Protein AF-0000000081144151 (afdb_homodimer)

pLDDT: mean 85.59, std 20.02, range [26.56, 98.69]

Solvent-accessible surface area (backbone atoms only — not comparable to full-atom values): 10635 Å² total; per-residue (Å²): 136,79,81,72,72,75,83,70,81,77,58,80,43,34,36,38,34,17,40,17,74,48,50,21,30,34,33,47,24,58,51,31,65,74,33,90,58,40,45,37,39,32,24,27,21,66,75,58,57,65,67,53,55,50,51,43,43,74,46,66,26,44,74,44,74,34,46,86,40,57,69,50,8,38,51,52,37,52,50,50,40,52,53,35,45,74,72,72,37,47,52,45,80,38,56,58,70,57,74,112,135,82,81,72,68,75,82,70,79,76,59,80,42,36,34,38,34,19,42,14,76,47,50,23,28,34,32,46,26,57,51,32,67,76,32,91,58,37,44,38,39,31,24,28,21,64,74,56,55,65,67,51,54,50,51,43,40,74,47,65,26,46,73,43,75,34,45,85,40,60,69,49,9,38,50,52,36,53,50,51,40,51,53,34,44,74,72,70,37,48,53,44,79,39,57,58,70,47,79,108

Structure (mmCIF, N/CA/C/O backbone):
data_AF-0000000081144151-model_v1
#
loop_
_entity.id
_entity.type
_entity.pdbx_description
1 polymer 'L-serine ammonia-lyase'
#
loop_
_atom_site.group_PDB
_atom_site.id
_atom_site.type_symbol
_atom_site.label_atom_id
_atom_site.label_alt_id
_atom_site.label_comp_id
_atom_site.label_asym_id
_atom_site.label_entity_id
_atom_site.label_seq_id
_atom_site.pdbx_PDB_ins_code
_atom_site.Cartn_x
_atom_site.Cartn_y
_atom_site.Cartn_z
_atom_site.occupancy
_atom_site.B_iso_or_equiv
_atom_site.auth_seq_id
_atom_site.auth_comp_id
_atom_site.auth_asym_id
_atom_site.auth_atom_id
_atom_site.pdbx_PDB_model_num
ATOM 1 N N . MET A 1 1 ? 33.438 29.234 21.047 1 28.56 1 MET A N 1
ATOM 2 C CA . MET A 1 1 ? 33.656 28.5 19.812 1 28.56 1 MET A CA 1
ATOM 3 C C . MET A 1 1 ? 32.562 27.5 19.547 1 28.56 1 MET A C 1
ATOM 5 O O . MET A 1 1 ? 32.5 26.438 20.172 1 28.56 1 MET A O 1
ATOM 9 N N . HIS A 1 2 ? 31.266 27.906 19.375 1 35.19 2 HIS A N 1
ATOM 10 C CA . HIS A 1 2 ? 29.938 27.328 19.484 1 35.19 2 HIS A CA 1
ATOM 11 C C . HIS A 1 2 ? 29.734 26.203 18.469 1 35.19 2 HIS A C 1
ATOM 13 O O . HIS A 1 2 ? 30.078 26.359 17.297 1 35.19 2 HIS A O 1
ATOM 19 N N . ASN A 1 3 ? 29.844 24.906 18.953 1 29.34 3 ASN A N 1
ATOM 20 C CA . ASN A 1 3 ? 29.469 23.672 18.297 1 29.34 3 ASN A CA 1
ATOM 21 C C . ASN A 1 3 ? 28.172 23.828 17.516 1 29.34 3 ASN A C 1
ATOM 23 O O . ASN A 1 3 ? 27.109 23.969 18.109 1 29.34 3 ASN A O 1
ATOM 27 N N . SER A 1 4 ? 28.031 24.703 16.516 1 29.47 4 SER A N 1
ATOM 28 C CA . SER A 1 4 ? 26.875 24.75 15.641 1 29.47 4 SER A CA 1
ATOM 29 C C . SER A 1 4 ? 26.516 23.359 15.133 1 29.47 4 SER A C 1
ATOM 31 O O . SER A 1 4 ? 27.234 22.797 14.297 1 29.47 4 SER A O 1
ATOM 33 N N . ALA A 1 5 ? 26.344 22.328 16.031 1 34.44 5 ALA A N 1
ATOM 34 C CA . ALA A 1 5 ? 25.688 21.094 15.617 1 34.44 5 ALA A CA 1
ATOM 35 C C . ALA A 1 5 ? 24.734 21.344 14.461 1 34.44 5 ALA A C 1
ATOM 37 O O . ALA A 1 5 ? 23.859 22.234 14.547 1 34.44 5 ALA A O 1
ATOM 38 N N . SER A 1 6 ? 25.219 21.25 13.172 1 34.5 6 SER A N 1
ATOM 39 C CA . SER A 1 6 ? 24.469 21.234 11.922 1 34.5 6 SER A CA 1
ATOM 40 C C . SER A 1 6 ? 23.078 20.625 12.117 1 34.5 6 SER A C 1
ATOM 42 O O . SER A 1 6 ? 22.938 19.594 12.766 1 34.5 6 SER A O 1
ATOM 44 N N . ASN A 1 7 ? 22.031 21.281 12.461 1 37.06 7 ASN A N 1
ATOM 45 C CA . ASN A 1 7 ? 20.594 21.016 12.391 1 37.06 7 ASN A CA 1
ATOM 46 C C . ASN A 1 7 ? 20.266 19.969 11.328 1 37.06 7 ASN A C 1
ATOM 48 O O . ASN A 1 7 ? 20.391 20.234 10.133 1 37.06 7 ASN A O 1
ATOM 52 N N . SER A 1 8 ? 20.844 18.812 11.32 1 38.34 8 SER A N 1
ATOM 53 C CA . SER A 1 8 ? 20.766 17.609 10.484 1 38.34 8 SER A CA 1
ATOM 54 C C . SER A 1 8 ? 19.469 17.594 9.672 1 38.34 8 SER A C 1
ATOM 56 O O . SER A 1 8 ? 18.516 18.328 9.984 1 38.34 8 SER A O 1
ATOM 58 N N . ASP A 1 9 ? 19.422 16.828 8.406 1 40.16 9 ASP A N 1
ATOM 59 C CA . ASP A 1 9 ? 18.75 16.453 7.168 1 40.16 9 ASP A CA 1
ATOM 60 C C . ASP A 1 9 ? 17.297 16.062 7.441 1 40.16 9 ASP A C 1
ATOM 62 O O . ASP A 1 9 ? 17.016 14.93 7.824 1 40.16 9 ASP A O 1
ATOM 66 N N . THR A 1 10 ? 16.688 16.516 8.25 1 42.78 10 THR A N 1
ATOM 67 C CA . THR A 1 10 ? 15.242 16.422 8.086 1 42.78 10 THR A CA 1
ATOM 68 C C . THR A 1 10 ? 14.859 16.375 6.609 1 42.78 10 THR A C 1
ATOM 70 O O . THR A 1 10 ? 14.602 17.406 5.992 1 42.78 10 THR A O 1
ATOM 73 N N . ALA A 1 11 ? 15.664 15.938 5.816 1 49.94 11 ALA A N 1
ATOM 74 C CA . ALA A 1 11 ? 15.477 15.625 4.402 1 49.94 11 ALA A CA 1
ATOM 75 C C . ALA A 1 11 ? 14.016 15.281 4.105 1 49.94 11 ALA A C 1
ATOM 77 O O . ALA A 1 11 ? 13.328 14.711 4.953 1 49.94 11 ALA A O 1
ATOM 78 N N . ASP A 1 12 ? 13.352 16.047 3.266 1 69.62 12 ASP A N 1
ATOM 79 C CA . ASP A 1 12 ? 11.977 16.125 2.791 1 69.62 12 ASP A CA 1
ATOM 80 C C . ASP A 1 12 ? 11.375 14.727 2.625 1 69.62 12 ASP A C 1
ATOM 82 O O . ASP A 1 12 ? 11.586 14.07 1.601 1 69.62 12 ASP A O 1
ATOM 86 N N . ARG A 1 13 ? 11.156 14.117 3.875 1 82.5 13 ARG A N 1
ATOM 87 C CA . ARG A 1 13 ? 10.547 12.789 3.848 1 82.5 13 ARG A CA 1
ATOM 88 C C . ARG A 1 13 ? 9.211 12.812 3.109 1 82.5 13 ARG A C 1
ATOM 90 O O . ARG A 1 13 ? 8.469 13.797 3.188 1 82.5 13 ARG A O 1
ATOM 97 N N . MET A 1 14 ? 8.984 11.789 2.369 1 89.75 14 MET A N 1
ATOM 98 C CA . MET A 1 14 ? 7.695 11.609 1.71 1 89.75 14 MET A CA 1
ATOM 99 C C . MET A 1 14 ? 6.617 11.227 2.719 1 89.75 14 MET A C 1
ATOM 101 O O . MET A 1 14 ? 6.832 10.344 3.553 1 89.75 14 MET A O 1
ATOM 105 N N . LYS A 1 15 ? 5.523 11.961 2.691 1 93.44 15 LYS A N 1
ATOM 106 C CA . LYS A 1 15 ? 4.383 11.625 3.539 1 93.44 15 LYS A CA 1
ATOM 107 C C . LYS A 1 15 ? 3.354 10.797 2.777 1 93.44 15 LYS A C 1
ATOM 109 O O . LYS A 1 15 ? 2.826 11.242 1.754 1 93.44 15 LYS A O 1
ATOM 114 N N . VAL A 1 16 ? 3.123 9.641 3.244 1 95.06 16 VAL A N 1
ATOM 115 C CA . VAL A 1 16 ? 2.055 8.797 2.709 1 95.06 16 VAL A CA 1
ATOM 116 C C . VAL A 1 16 ? 0.825 8.891 3.611 1 95.06 16 VAL A C 1
ATOM 118 O O . VAL A 1 16 ? 0.892 8.562 4.797 1 95.06 16 VAL A O 1
ATOM 121 N N . ILE A 1 17 ? -0.263 9.312 3.051 1 96.56 17 ILE A N 1
ATOM 122 C CA . ILE A 1 17 ? -1.491 9.523 3.811 1 96.56 17 ILE A CA 1
ATOM 123 C C . ILE A 1 17 ? -2.605 8.656 3.238 1 96.56 17 ILE A C 1
ATOM 125 O O . ILE A 1 17 ? -2.9 8.719 2.043 1 96.56 17 ILE A O 1
ATOM 129 N N . SER A 1 18 ? -3.174 7.785 4.098 1 96.88 18 SER A N 1
ATOM 130 C CA . SER A 1 18 ? -4.266 6.91 3.674 1 96.88 18 SER A CA 1
ATOM 131 C C . SER A 1 18 ? -5.508 7.121 4.535 1 96.88 18 SER A C 1
ATOM 133 O O . SER A 1 18 ? -5.398 7.336 5.742 1 96.88 18 SER A O 1
ATOM 135 N N . SER A 1 19 ? -6.656 6.988 3.893 1 96.81 19 SER A N 1
ATOM 136 C CA . SER A 1 19 ? -7.906 6.996 4.645 1 96.81 19 SER A CA 1
ATOM 137 C C . SER A 1 19 ? -8.43 5.582 4.867 1 96.81 19 SER A C 1
ATOM 139 O O . SER A 1 19 ? -9.602 5.395 5.207 1 96.81 19 SER A O 1
ATOM 141 N N . SER A 1 20 ? -7.656 4.621 4.613 1 93.19 20 SER A N 1
ATOM 142 C CA . SER A 1 20 ? -8.047 3.217 4.723 1 93.19 20 SER A CA 1
ATOM 143 C C . SER A 1 20 ? -7.449 2.572 5.969 1 93.19 20 SER A C 1
ATOM 145 O O . SER A 1 20 ? -6.234 2.605 6.172 1 93.19 20 SER A O 1
ATOM 147 N N . GLY A 1 21 ? -8.32 1.995 6.82 1 90.44 21 GLY A N 1
ATOM 148 C CA . GLY A 1 21 ? -7.84 1.142 7.895 1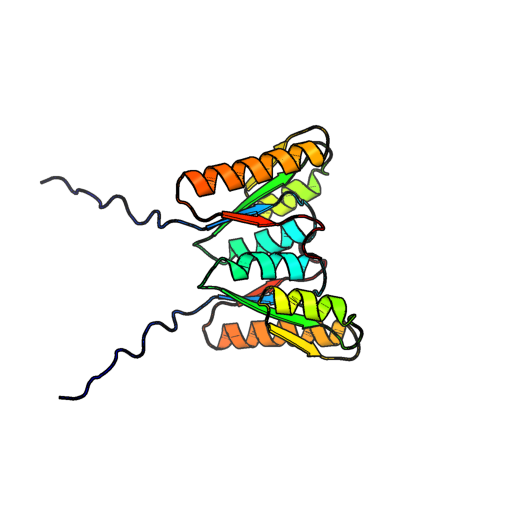 90.44 21 GLY A CA 1
ATOM 149 C C . GLY A 1 21 ? -7.605 -0.293 7.457 1 90.44 21 GLY A C 1
ATOM 150 O O . GLY A 1 21 ? -7.102 -1.109 8.234 1 90.44 21 GLY A O 1
ATOM 151 N N . GLY A 1 22 ? -7.934 -0.636 6.281 1 91.25 22 GLY A N 1
ATOM 152 C CA . GLY A 1 22 ? -7.863 -2.006 5.801 1 91.25 22 GLY A CA 1
ATOM 153 C C . GLY A 1 22 ? -6.578 -2.311 5.051 1 91.25 22 GLY A C 1
ATOM 154 O O . GLY A 1 22 ? -5.496 -1.883 5.465 1 91.25 22 GLY A O 1
ATOM 155 N N . ASN A 1 23 ? -6.723 -3.123 3.938 1 89.94 23 ASN A N 1
ATOM 156 C CA . ASN A 1 23 ? -5.59 -3.66 3.188 1 89.94 23 ASN A CA 1
ATOM 157 C C . ASN A 1 23 ? -4.695 -2.549 2.645 1 89.94 23 ASN A C 1
ATOM 159 O O . ASN A 1 23 ? -3.471 -2.654 2.689 1 89.94 23 ASN A O 1
ATOM 163 N N . ALA A 1 24 ? -5.297 -1.505 2.115 1 92.5 24 ALA A N 1
ATOM 164 C CA . ALA A 1 24 ? -4.492 -0.408 1.583 1 92.5 24 ALA A CA 1
ATOM 165 C C . ALA A 1 24 ? -3.668 0.254 2.686 1 92.5 24 ALA A C 1
ATOM 167 O O . ALA A 1 24 ? -2.469 0.488 2.518 1 92.5 24 ALA A O 1
ATOM 168 N N . GLY A 1 25 ? -4.312 0.565 3.791 1 93.69 25 GLY A N 1
ATOM 169 C CA . GLY A 1 25 ? -3.604 1.144 4.922 1 93.69 25 GLY A CA 1
ATOM 170 C C . GLY A 1 25 ? -2.506 0.246 5.457 1 93.69 25 GLY A C 1
ATOM 171 O O . GLY A 1 25 ? -1.387 0.704 5.703 1 93.69 25 GLY A O 1
ATOM 172 N N . LEU A 1 26 ? -2.807 -0.981 5.562 1 93.19 26 LEU A N 1
ATOM 173 C CA . LEU A 1 26 ? -1.831 -1.951 6.047 1 93.19 26 LEU A CA 1
ATOM 174 C C . LEU A 1 26 ? -0.66 -2.076 5.078 1 93.19 26 LEU A C 1
ATOM 176 O O . LEU A 1 26 ? 0.494 -2.174 5.504 1 93.19 26 LEU A O 1
ATOM 180 N N . ALA A 1 27 ? -0.956 -2.074 3.855 1 92.69 27 ALA A N 1
ATOM 181 C CA . ALA A 1 27 ? 0.08 -2.197 2.832 1 92.69 27 ALA A CA 1
ATOM 182 C C . ALA A 1 27 ? 1.073 -1.042 2.914 1 92.69 27 ALA A C 1
ATOM 184 O O . ALA A 1 27 ? 2.285 -1.261 2.98 1 92.69 27 ALA A O 1
ATOM 185 N N . VAL A 1 28 ? 0.577 0.15 3.027 1 93 28 VAL A N 1
ATOM 186 C CA . VAL A 1 28 ? 1.477 1.299 3 1 93 28 VAL A CA 1
ATOM 187 C C . VAL A 1 28 ? 2.211 1.413 4.332 1 93 28 VAL A C 1
ATOM 189 O O . VAL A 1 28 ? 3.367 1.84 4.379 1 93 28 VAL A O 1
ATOM 192 N N . THR A 1 29 ? 1.567 1.011 5.383 1 93.69 29 THR A N 1
ATOM 193 C CA . THR A 1 29 ? 2.229 1.008 6.684 1 93.69 29 THR A CA 1
ATOM 194 C C . THR A 1 29 ? 3.373 -0 6.707 1 93.69 29 THR A C 1
ATOM 196 O O . THR A 1 29 ? 4.465 0.302 7.195 1 93.69 29 THR A O 1
ATOM 199 N N . THR A 1 30 ? 3.18 -1.095 6.102 1 91.38 30 THR A N 1
ATOM 200 C CA . THR A 1 30 ? 4.199 -2.135 6.023 1 91.38 30 THR A CA 1
ATOM 201 C C . THR A 1 30 ? 5.418 -1.643 5.246 1 91.38 30 THR A C 1
ATOM 203 O O . THR A 1 30 ? 6.559 -1.868 5.66 1 91.38 30 THR A O 1
ATOM 206 N N . VAL A 1 31 ? 5.199 -0.94 4.168 1 90.88 31 VAL A N 1
ATOM 207 C CA . VAL A 1 31 ? 6.285 -0.445 3.328 1 90.88 31 VAL A CA 1
ATOM 208 C C . VAL A 1 31 ? 7.055 0.644 4.07 1 90.88 31 VAL A C 1
ATOM 210 O O . VAL A 1 31 ? 8.289 0.64 4.086 1 90.88 31 VAL A O 1
ATOM 213 N N . ALA A 1 32 ? 6.336 1.522 4.668 1 87.06 32 ALA A N 1
ATOM 214 C CA . ALA A 1 32 ? 6.953 2.674 5.324 1 87.06 32 ALA A CA 1
ATOM 215 C C . ALA A 1 32 ? 7.844 2.232 6.48 1 87.06 32 ALA A C 1
ATOM 217 O O . ALA A 1 32 ? 8.852 2.877 6.773 1 87.06 32 ALA A O 1
ATOM 218 N N . ARG A 1 33 ? 7.445 1.165 7.121 1 86.81 33 ARG A N 1
ATOM 219 C CA . ARG A 1 33 ? 8.242 0.665 8.242 1 86.81 33 ARG A CA 1
ATOM 220 C C . ARG A 1 33 ? 9.656 0.303 7.789 1 86.81 33 ARG A C 1
ATOM 222 O O . ARG A 1 33 ? 10.586 0.299 8.594 1 86.81 33 ARG A O 1
ATOM 229 N N . ASN A 1 34 ? 9.82 0.116 6.52 1 82.88 34 ASN A N 1
ATOM 230 C CA . ASN A 1 34 ? 11.094 -0.378 6.008 1 82.88 34 ASN A CA 1
ATOM 231 C C . ASN A 1 34 ? 11.828 0.694 5.207 1 82.88 34 ASN A C 1
ATOM 233 O O . ASN A 1 34 ? 12.914 0.445 4.684 1 82.88 34 ASN A O 1
ATOM 237 N N . ILE A 1 35 ? 11.258 1.82 5.105 1 83.38 35 ILE A N 1
ATOM 238 C CA . ILE A 1 35 ? 11.844 2.906 4.328 1 83.38 35 ILE A CA 1
ATOM 239 C C . ILE A 1 35 ? 12 4.145 5.207 1 83.38 35 ILE A C 1
ATOM 241 O O . ILE A 1 35 ? 11.016 4.836 5.496 1 83.38 35 ILE A O 1
ATOM 245 N N . PRO A 1 36 ? 13.164 4.547 5.586 1 80.94 36 PRO A N 1
ATOM 246 C CA . PRO A 1 36 ? 13.383 5.648 6.527 1 80.94 36 PRO A CA 1
ATOM 247 C C . PRO A 1 36 ? 12.922 6.996 5.973 1 80.94 36 PRO A C 1
ATOM 249 O O . PRO A 1 36 ? 12.586 7.902 6.742 1 80.94 36 PRO A O 1
ATOM 252 N N . GLN A 1 37 ? 12.859 7.09 4.719 1 83.25 37 GLN A N 1
ATOM 253 C CA . GLN A 1 37 ? 12.523 8.375 4.121 1 83.25 37 GLN A CA 1
ATOM 254 C C . GLN A 1 37 ? 11.016 8.516 3.93 1 83.25 37 GLN A C 1
ATOM 256 O O . GLN A 1 37 ? 10.555 9.438 3.254 1 83.25 37 GLN A O 1
ATOM 261 N N . MET A 1 38 ? 10.234 7.637 4.652 1 89.56 38 MET A N 1
ATOM 262 C CA . MET A 1 38 ? 8.781 7.664 4.465 1 89.56 38 MET A CA 1
ATOM 263 C C . MET A 1 38 ? 8.062 7.715 5.809 1 89.56 38 MET A C 1
ATOM 265 O O . MET A 1 38 ? 8.438 7.004 6.746 1 89.56 38 MET A O 1
ATOM 269 N N . AS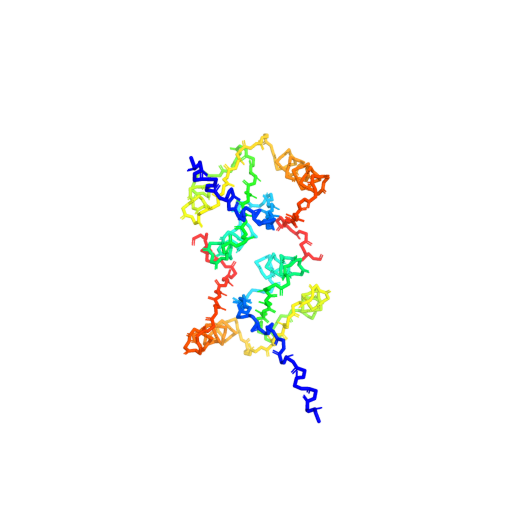P A 1 39 ? 7.109 8.617 5.871 1 92.38 39 ASP A N 1
ATOM 270 C CA . ASP A 1 39 ? 6.164 8.641 6.984 1 92.38 39 ASP A CA 1
ATOM 271 C C . ASP A 1 39 ? 4.766 8.234 6.527 1 92.38 39 ASP A C 1
ATOM 273 O O . ASP A 1 39 ? 4.328 8.617 5.438 1 92.38 39 ASP A O 1
ATOM 277 N N . VAL A 1 40 ? 4.109 7.469 7.398 1 95.56 40 VAL A N 1
ATOM 278 C CA . VAL A 1 40 ? 2.762 7.047 7.039 1 95.56 40 VAL A CA 1
ATOM 279 C C . VAL A 1 40 ? 1.766 7.555 8.078 1 95.56 40 VAL A C 1
ATOM 281 O O . VAL A 1 40 ? 1.967 7.375 9.281 1 95.56 40 VAL A O 1
ATOM 284 N N . SER A 1 41 ? 0.735 8.234 7.629 1 97.38 41 SER A N 1
ATOM 285 C CA . SER A 1 41 ? -0.423 8.633 8.422 1 97.38 41 SER A CA 1
ATOM 286 C C . SER A 1 41 ? -1.701 7.984 7.902 1 97.38 41 SER A C 1
ATOM 288 O O . SER A 1 41 ? -2.012 8.078 6.711 1 97.38 41 SER A O 1
ATOM 290 N N . VAL A 1 42 ? -2.377 7.293 8.781 1 97.62 42 VAL A N 1
ATOM 291 C CA . VAL A 1 42 ? -3.658 6.684 8.438 1 97.62 42 VAL A CA 1
ATOM 292 C C . VAL A 1 42 ? -4.781 7.371 9.203 1 97.62 42 VAL A C 1
ATOM 294 O O . VAL A 1 42 ? -4.734 7.461 10.438 1 97.62 42 VAL A O 1
ATOM 297 N N . ILE A 1 43 ? -5.754 7.891 8.531 1 98.44 43 ILE A N 1
ATOM 298 C CA . ILE A 1 43 ? -6.895 8.57 9.133 1 98.44 43 ILE A CA 1
ATOM 299 C C . ILE A 1 43 ? -8.148 7.715 8.984 1 98.44 43 ILE A C 1
ATOM 301 O O . ILE A 1 43 ? -8.555 7.395 7.863 1 98.44 43 ILE A O 1
ATOM 305 N N . VAL A 1 44 ? -8.766 7.375 10.156 1 98.25 44 VAL A N 1
ATOM 306 C CA . VAL A 1 44 ? -9.922 6.488 10.125 1 98.25 44 VAL A CA 1
ATOM 307 C C . VAL A 1 44 ? -11.062 7.109 10.93 1 98.25 44 VAL A C 1
ATOM 309 O O . VAL A 1 44 ? -10.836 7.965 11.789 1 98.25 44 VAL A O 1
ATOM 312 N N . PRO A 1 45 ? -12.258 6.707 10.578 1 98.19 45 PRO A N 1
ATOM 313 C CA . PRO A 1 45 ? -13.375 7.258 11.344 1 98.19 45 PRO A CA 1
ATOM 314 C C . PRO A 1 45 ? -13.5 6.637 12.734 1 98.19 45 PRO A C 1
ATOM 316 O O . PRO A 1 45 ? -12.852 5.633 13.023 1 98.19 45 PRO A O 1
ATOM 319 N N . GLU A 1 46 ? -14.297 7.195 13.523 1 98.12 46 GLU A N 1
ATOM 320 C CA . GLU A 1 46 ? -14.547 6.77 14.898 1 98.12 46 GLU A CA 1
ATOM 321 C C . GLU A 1 46 ? -15.125 5.359 14.938 1 98.12 46 GLU A C 1
ATOM 323 O O . GLU A 1 46 ? -15.047 4.68 15.969 1 98.12 46 GLU A O 1
ATOM 328 N N . THR A 1 47 ? -15.656 4.918 13.883 1 97.25 47 THR A N 1
ATOM 329 C CA . THR A 1 47 ? -16.328 3.627 13.82 1 97.25 47 THR A CA 1
ATOM 330 C C . THR A 1 47 ? -15.328 2.504 13.578 1 97.25 47 THR A C 1
ATOM 332 O O . THR A 1 47 ? -15.68 1.324 13.641 1 97.25 47 THR A O 1
ATOM 335 N N . THR A 1 48 ? -14.141 2.85 13.352 1 97 48 THR A N 1
ATOM 336 C CA . THR A 1 48 ? -13.125 1.828 13.086 1 97 48 THR A CA 1
ATOM 337 C C . THR A 1 48 ? -12.859 1.001 14.336 1 97 48 THR A C 1
ATOM 339 O O . THR A 1 48 ? -12.703 1.551 15.43 1 97 48 THR A O 1
ATOM 342 N N . LYS A 1 49 ? -12.805 -0.296 14.148 1 97.12 49 LYS A N 1
ATOM 343 C CA . LYS A 1 49 ? -12.555 -1.206 15.266 1 97.12 49 LYS A CA 1
ATOM 344 C C . LYS A 1 49 ? -11.195 -0.939 15.906 1 97.12 49 LYS A C 1
ATOM 346 O O . LYS A 1 49 ? -10.203 -0.727 15.203 1 97.12 49 LYS A O 1
ATOM 351 N N . PRO A 1 50 ? -11.148 -0.966 17.25 1 97.06 50 PRO A N 1
ATOM 352 C CA . PRO A 1 50 ? -9.891 -0.711 17.953 1 97.06 50 PRO A CA 1
ATOM 353 C C . PRO A 1 50 ? -8.773 -1.65 17.5 1 97.06 50 PRO A C 1
ATOM 355 O O . PRO A 1 50 ? -7.613 -1.233 17.406 1 97.06 50 PRO A O 1
ATOM 358 N N . LEU A 1 51 ? -9.055 -2.854 17.219 1 95.81 51 LEU A N 1
ATOM 359 C CA . LEU A 1 51 ? -8.039 -3.822 16.812 1 95.81 51 LEU A CA 1
ATOM 360 C C . LEU A 1 51 ? -7.367 -3.396 15.516 1 95.81 51 LEU A C 1
ATOM 362 O O . LEU A 1 51 ? -6.16 -3.592 15.344 1 95.81 51 LEU A O 1
ATOM 366 N N . VAL A 1 52 ? -8.102 -2.832 14.609 1 94.44 52 VAL A N 1
ATOM 367 C CA . VAL A 1 52 ? -7.555 -2.324 13.359 1 94.44 52 VAL A CA 1
ATOM 368 C C . VAL A 1 52 ? -6.578 -1.186 13.641 1 94.44 52 VAL A C 1
ATOM 370 O O . VAL A 1 52 ? -5.457 -1.175 13.125 1 94.44 52 VAL A O 1
ATOM 373 N N . VAL A 1 53 ? -6.984 -0.272 14.516 1 97.25 53 VAL A N 1
ATOM 374 C CA . VAL A 1 53 ? -6.176 0.881 14.891 1 97.25 53 VAL A CA 1
ATOM 375 C C . VAL A 1 53 ? -4.879 0.411 15.547 1 97.25 53 VAL A C 1
ATOM 377 O O . VAL A 1 53 ? -3.793 0.873 15.203 1 97.25 53 VAL A O 1
ATOM 380 N N . GLU A 1 54 ? -4.988 -0.496 16.438 1 96.75 54 GLU A N 1
ATOM 381 C CA . GLU A 1 54 ? -3.83 -1.012 17.172 1 96.75 54 GLU A CA 1
ATOM 382 C C . GLU A 1 54 ? -2.859 -1.72 16.219 1 96.75 54 GLU A C 1
ATOM 384 O O . GLU A 1 54 ? -1.642 -1.576 16.359 1 96.75 54 GLU A O 1
ATOM 389 N N . LYS A 1 55 ? -3.342 -2.434 15.359 1 94.06 55 LYS A N 1
ATOM 390 C CA . LYS A 1 55 ? -2.49 -3.127 14.391 1 94.06 55 LYS A CA 1
ATOM 391 C C . LYS A 1 55 ? -1.698 -2.135 13.547 1 94.06 55 LYS A C 1
ATOM 393 O O . LYS A 1 55 ? -0.484 -2.281 13.383 1 94.06 55 LYS A O 1
ATOM 398 N N . LEU A 1 56 ? -2.357 -1.177 13.07 1 95.69 56 LEU A N 1
ATOM 399 C CA . LEU A 1 56 ? -1.703 -0.149 12.266 1 95.69 56 LEU A CA 1
ATOM 400 C C . LEU A 1 56 ? -0.623 0.563 13.07 1 95.69 56 LEU A C 1
ATOM 402 O O . LEU A 1 56 ? 0.492 0.763 12.586 1 95.69 56 LEU A O 1
ATOM 406 N N . ARG A 1 57 ? -0.941 0.901 14.32 1 96.56 57 ARG A N 1
ATOM 407 C CA . ARG A 1 57 ? 0.03 1.572 15.18 1 96.56 57 ARG A CA 1
ATOM 408 C C . ARG A 1 57 ? 1.216 0.662 15.477 1 96.56 57 ARG A C 1
ATOM 410 O O . ARG A 1 57 ? 2.363 1.114 15.5 1 96.56 57 ARG A O 1
ATOM 417 N N . SER A 1 58 ? 0.93 -0.562 15.68 1 94.31 58 SER A N 1
ATOM 418 C CA . SER A 1 58 ? 1.986 -1.516 16 1 94.31 58 SER A CA 1
ATOM 419 C C . SER A 1 58 ? 2.957 -1.682 14.844 1 94.31 58 SER A C 1
ATOM 421 O O . SER A 1 58 ? 4.121 -2.033 15.039 1 94.31 58 SER A O 1
ATOM 423 N N . LEU A 1 59 ? 2.516 -1.351 13.688 1 91.88 59 LEU A N 1
ATOM 424 C CA . LEU A 1 59 ? 3.354 -1.464 12.5 1 91.88 59 LEU A CA 1
ATOM 425 C C . LEU A 1 59 ? 4.062 -0.145 12.203 1 91.88 59 LEU A C 1
ATOM 427 O O . LEU A 1 59 ? 4.777 -0.027 11.211 1 91.88 59 LEU A O 1
ATOM 431 N N . GLY A 1 60 ? 3.734 0.88 13.07 1 92.94 60 GLY A N 1
ATOM 432 C CA . GLY A 1 60 ? 4.512 2.107 12.984 1 92.94 60 GLY A CA 1
ATOM 433 C C . GLY A 1 60 ? 3.742 3.258 12.367 1 92.94 60 GLY A C 1
ATOM 434 O O . GLY A 1 60 ? 4.277 4.355 12.211 1 92.94 60 GLY A O 1
ATOM 435 N N . ALA A 1 61 ? 2.523 2.986 11.969 1 96.12 61 ALA A N 1
ATOM 436 C CA . ALA A 1 61 ? 1.739 4.066 11.383 1 96.12 61 ALA A CA 1
ATOM 437 C C . ALA A 1 61 ? 1.285 5.062 12.445 1 96.12 61 ALA A C 1
ATOM 439 O O . ALA A 1 61 ? 0.955 4.672 13.57 1 96.12 61 ALA A O 1
ATOM 440 N N . GLU A 1 62 ? 1.31 6.332 12.109 1 97.44 62 GLU A N 1
ATOM 441 C CA . GLU A 1 62 ? 0.525 7.305 12.867 1 97.44 62 GLU A CA 1
ATOM 442 C C . GLU A 1 62 ? -0.957 7.211 12.508 1 97.44 62 GLU A C 1
ATOM 444 O O . GLU A 1 62 ? -1.341 7.434 11.359 1 97.44 62 GLU A O 1
ATOM 449 N N . VAL A 1 63 ? -1.784 6.855 13.516 1 98.44 63 VAL A N 1
ATOM 450 C CA . VAL A 1 63 ? -3.209 6.691 13.25 1 98.44 63 VAL A CA 1
ATOM 451 C C . VAL A 1 63 ? -3.994 7.828 13.891 1 98.44 63 VAL A C 1
ATOM 453 O O . VAL A 1 63 ? -3.838 8.102 15.086 1 98.44 63 VAL A O 1
ATOM 456 N N . THR A 1 64 ? -4.762 8.477 13.117 1 98.69 64 THR A N 1
ATOM 457 C CA . THR A 1 64 ? -5.68 9.516 13.578 1 98.69 64 THR A CA 1
ATOM 458 C C . THR A 1 64 ? -7.129 9.062 13.414 1 98.69 64 THR A C 1
ATOM 460 O O . THR A 1 64 ? -7.535 8.641 12.328 1 98.69 64 THR A O 1
ATOM 463 N N . ILE A 1 65 ? -7.828 9.117 14.484 1 98.62 65 ILE A N 1
ATOM 464 C CA . ILE A 1 65 ? -9.266 8.859 14.43 1 98.62 65 ILE A CA 1
ATOM 465 C C . ILE A 1 65 ? -10.023 10.172 14.281 1 98.62 65 ILE A C 1
ATOM 467 O O . ILE A 1 65 ? -9.922 11.055 15.141 1 98.62 65 ILE A O 1
ATOM 471 N N . HIS A 1 66 ? -10.781 10.25 13.172 1 98.56 66 HIS A N 1
ATOM 472 C CA . HIS A 1 66 ? -11.438 11.516 12.883 1 98.56 66 HIS A CA 1
ATOM 473 C C . HIS A 1 66 ? -12.766 11.305 12.172 1 98.56 66 HIS A C 1
ATOM 475 O O . HIS A 1 66 ? -12.82 10.633 11.141 1 98.56 66 HIS A O 1
ATOM 481 N N . GLY A 1 67 ? -13.812 11.914 12.703 1 98.25 67 GLY A N 1
ATOM 482 C CA . GLY A 1 67 ? -15.094 11.961 12.008 1 98.25 67 GLY A CA 1
ATOM 483 C C . GLY A 1 67 ? -16 10.797 12.359 1 98.25 67 GLY A C 1
ATOM 484 O O . GLY A 1 67 ? -15.531 9.711 12.688 1 98.25 67 GLY A O 1
ATOM 485 N N . LYS A 1 68 ? -17.266 10.984 12.141 1 97.62 68 LYS A N 1
ATOM 486 C CA . LYS A 1 68 ? -18.297 10 12.477 1 97.62 68 LYS A CA 1
ATOM 487 C C . LYS A 1 68 ? -18.406 8.93 11.383 1 97.62 68 LYS A C 1
ATOM 489 O O . LYS A 1 68 ? -18.984 7.871 11.602 1 97.62 68 LYS A O 1
ATOM 494 N N . ASN A 1 69 ? -17.938 9.281 10.203 1 97 69 ASN A N 1
ATOM 495 C CA . ASN A 1 69 ? -17.984 8.352 9.078 1 97 69 ASN A CA 1
ATOM 496 C C . ASN A 1 69 ? -16.734 8.484 8.195 1 97 69 ASN A C 1
ATOM 498 O O . ASN A 1 69 ? -15.914 9.383 8.406 1 97 69 ASN A O 1
ATOM 502 N N . TRP A 1 70 ? -16.594 7.609 7.27 1 96.12 70 TRP A N 1
ATOM 503 C CA . TRP A 1 70 ? -15.414 7.551 6.414 1 96.12 70 TRP A CA 1
ATOM 504 C C . TRP A 1 70 ? -15.25 8.844 5.625 1 96.12 70 TRP A C 1
ATOM 506 O O . TRP A 1 70 ? -14.133 9.312 5.422 1 96.12 70 TRP A O 1
ATOM 516 N N . ASN A 1 71 ? -16.375 9.383 5.145 1 97.06 71 ASN A N 1
ATOM 517 C CA . ASN A 1 71 ? -16.297 10.617 4.367 1 97.06 71 ASN A CA 1
ATOM 518 C C . ASN A 1 71 ? -15.539 11.703 5.121 1 97.06 71 ASN A C 1
ATOM 520 O O . ASN A 1 71 ? -14.734 12.43 4.531 1 97.06 71 ASN A O 1
ATOM 524 N N . ALA A 1 72 ? -15.82 11.82 6.387 1 98 72 ALA A N 1
ATOM 525 C CA . ALA A 1 72 ? -15.141 12.82 7.207 1 98 72 ALA A CA 1
ATOM 526 C C . ALA A 1 72 ? -13.656 12.508 7.34 1 98 72 ALA A C 1
ATOM 528 O O . ALA A 1 72 ? -12.812 13.406 7.246 1 98 72 ALA A O 1
ATOM 529 N N . ALA A 1 73 ? -13.336 11.289 7.574 1 97.88 73 ALA A N 1
ATOM 530 C CA . ALA A 1 73 ? -11.938 10.867 7.66 1 97.88 73 ALA A CA 1
ATOM 531 C C . ALA A 1 73 ? -11.211 11.102 6.336 1 97.88 73 ALA A C 1
ATOM 533 O O . ALA A 1 73 ? -10.086 11.617 6.316 1 97.88 73 ALA A O 1
ATOM 534 N N . ASP A 1 74 ? -11.844 10.758 5.305 1 97.25 74 ASP A N 1
ATOM 535 C CA . ASP A 1 74 ? -11.273 10.906 3.973 1 97.25 74 ASP A CA 1
ATOM 536 C C . ASP A 1 74 ? -11.031 12.383 3.643 1 97.25 74 ASP A C 1
ATOM 538 O O . ASP A 1 74 ? -10.008 12.734 3.062 1 97.25 74 ASP A O 1
ATOM 542 N N . ALA A 1 75 ? -11.938 13.234 3.975 1 97.88 75 ALA A N 1
ATOM 543 C CA . ALA A 1 75 ? -11.781 14.672 3.738 1 97.88 75 ALA A CA 1
ATOM 544 C C . ALA A 1 75 ? -10.562 15.219 4.465 1 97.88 75 ALA A C 1
ATOM 546 O O . ALA A 1 75 ? -9.805 16.016 3.902 1 97.88 75 ALA A O 1
ATOM 547 N N . LEU A 1 76 ? -10.375 14.828 5.684 1 98.25 76 LEU A N 1
ATOM 548 C CA . LEU A 1 76 ? -9.203 15.266 6.441 1 98.25 76 LEU A CA 1
ATOM 549 C C . LEU A 1 76 ? -7.922 14.758 5.793 1 98.25 76 LEU A C 1
ATOM 551 O O . LEU A 1 76 ? -6.938 15.5 5.691 1 98.25 76 LEU A O 1
ATOM 555 N N . ALA A 1 77 ? -7.902 13.516 5.379 1 97.75 77 ALA A N 1
ATOM 556 C CA . ALA A 1 77 ? -6.73 12.945 4.715 1 97.75 77 ALA A CA 1
ATOM 557 C C . ALA A 1 77 ? -6.348 13.766 3.486 1 97.75 77 ALA A C 1
ATOM 559 O O . ALA A 1 77 ? -5.176 14.109 3.305 1 97.75 77 ALA A O 1
ATOM 560 N N . ARG A 1 78 ? -7.324 14.086 2.705 1 97 78 ARG A N 1
ATOM 561 C CA . ARG A 1 78 ? -7.07 14.852 1.488 1 97 78 ARG A CA 1
ATOM 562 C C . ARG A 1 78 ? -6.59 16.266 1.817 1 97 78 ARG A C 1
ATOM 564 O O . ARG A 1 78 ? -5.707 16.797 1.142 1 97 78 ARG A O 1
ATOM 571 N N . GLN A 1 79 ? -7.184 16.844 2.842 1 97.75 79 GLN A N 1
ATOM 572 C CA . GLN A 1 79 ? -6.723 18.156 3.301 1 97.75 79 GLN A CA 1
ATOM 573 C C . GLN A 1 79 ? -5.254 18.109 3.707 1 97.75 79 GLN A C 1
ATOM 575 O O . GLN A 1 79 ? -4.484 19.016 3.379 1 97.75 79 GLN A O 1
ATOM 580 N N . TRP A 1 80 ? -4.832 17.094 4.398 1 96.56 80 TRP A N 1
ATOM 581 C CA . TRP A 1 80 ? -3.449 16.938 4.836 1 96.56 80 TRP A CA 1
ATOM 582 C C . TRP A 1 80 ? -2.512 16.812 3.639 1 96.56 80 TRP A C 1
ATOM 584 O O . TRP A 1 80 ? -1.402 17.344 3.646 1 96.56 80 TRP A O 1
ATOM 594 N N . VAL A 1 81 ? -2.953 16.016 2.672 1 95.31 81 VAL A N 1
ATOM 595 C CA . VAL A 1 81 ? -2.154 15.883 1.459 1 95.31 81 VAL A CA 1
ATOM 596 C C . VAL A 1 81 ? -1.954 17.25 0.809 1 95.31 81 VAL A C 1
ATOM 598 O O . VAL A 1 81 ? -0.831 17.609 0.455 1 95.31 81 VAL A O 1
ATOM 601 N N . ASP A 1 82 ? -3.037 18.016 0.727 1 95.69 82 ASP A N 1
ATOM 602 C CA . ASP A 1 82 ? -2.975 19.344 0.124 1 95.69 82 ASP A CA 1
ATOM 603 C C . ASP A 1 82 ? -2.055 20.266 0.92 1 95.69 82 ASP A C 1
ATOM 605 O O . ASP A 1 82 ? -1.239 20.984 0.342 1 95.69 82 ASP A O 1
ATOM 609 N N . ASP A 1 83 ? -2.168 20.234 2.174 1 95.62 83 ASP A N 1
ATOM 610 C CA . ASP A 1 83 ? -1.353 21.062 3.051 1 95.62 83 ASP A CA 1
ATOM 611 C C . ASP A 1 83 ? 0.129 20.719 2.914 1 95.62 83 ASP A C 1
ATOM 613 O O . ASP A 1 83 ? 0.978 21.625 2.887 1 95.62 83 ASP A O 1
ATOM 617 N N . ALA A 1 84 ? 0.438 19.453 2.848 1 92.88 84 ALA A N 1
ATOM 618 C CA . ALA A 1 84 ? 1.823 19.016 2.707 1 92.88 84 ALA A CA 1
ATOM 619 C C . ALA A 1 84 ? 2.424 19.5 1.392 1 92.88 84 ALA A C 1
ATOM 621 O O . ALA A 1 84 ? 3.564 19.969 1.358 1 92.88 84 ALA A O 1
ATOM 622 N N . LYS A 1 85 ? 1.643 19.422 0.397 1 90.44 85 LYS A N 1
ATOM 623 C CA . LYS A 1 85 ? 2.125 19.844 -0.913 1 90.44 85 LYS A CA 1
ATOM 624 C C . LYS A 1 85 ? 2.365 21.359 -0.942 1 90.44 85 LYS A C 1
ATOM 626 O O . LYS A 1 85 ? 3.348 21.828 -1.521 1 90.44 85 LYS A O 1
ATOM 631 N N . LYS A 1 86 ? 1.558 22.125 -0.306 1 93.62 86 LYS A N 1
ATOM 632 C CA . LYS A 1 86 ? 1.69 23.578 -0.257 1 93.62 86 LYS A CA 1
ATOM 633 C C . LYS A 1 86 ? 2.943 23.984 0.51 1 93.62 86 LYS A C 1
ATOM 635 O O . LYS A 1 86 ? 3.547 25.016 0.215 1 93.62 86 LYS A O 1
ATOM 640 N N . SER A 1 87 ? 3.305 23.188 1.424 1 91 87 SER A N 1
ATOM 641 C CA . SER A 1 87 ? 4.473 23.484 2.242 1 91 87 SER A CA 1
ATOM 642 C C . SER A 1 87 ? 5.758 23.016 1.573 1 91 87 SER A C 1
ATOM 644 O O . SER A 1 87 ? 6.84 23.109 2.156 1 91 87 SER A O 1
ATOM 646 N N . GLY A 1 88 ? 5.656 22.375 0.371 1 85 88 GLY A 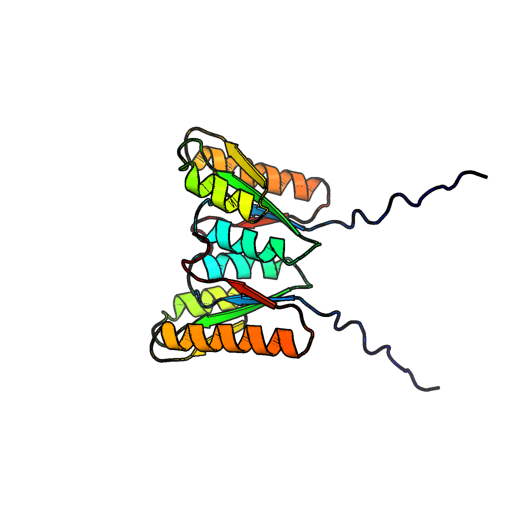N 1
ATOM 647 C CA . GLY A 1 88 ? 6.812 21.969 -0.411 1 85 88 GLY A CA 1
ATOM 648 C C . GLY A 1 88 ? 7.262 20.547 -0.109 1 85 88 GLY A C 1
ATOM 649 O O . GLY A 1 88 ? 8.328 20.125 -0.555 1 85 88 GLY A O 1
ATOM 650 N N . GLY A 1 89 ? 6.473 19.906 0.668 1 85.06 89 GLY A N 1
ATOM 651 C CA . GLY A 1 89 ? 6.832 18.531 0.975 1 85.06 89 GLY A CA 1
ATOM 652 C C . GLY A 1 89 ? 6.227 17.531 0.01 1 85.06 89 GLY A C 1
ATOM 653 O O . GLY A 1 89 ? 5.348 17.875 -0.779 1 85.06 89 GLY A O 1
ATOM 654 N N . GLY A 1 90 ? 6.762 16.344 -0.041 1 88.56 90 GLY A N 1
ATOM 655 C CA . GLY A 1 90 ? 6.188 15.242 -0.797 1 88.56 90 GLY A CA 1
ATOM 656 C C . GLY A 1 90 ? 5.078 14.523 -0.051 1 88.56 90 GLY A C 1
ATOM 657 O O . GLY A 1 90 ? 5.227 14.195 1.128 1 88.56 90 GLY A O 1
ATOM 658 N N . ALA A 1 91 ? 3.939 14.469 -0.746 1 93 91 ALA A N 1
ATOM 659 C CA . ALA A 1 91 ? 2.85 13.703 -0.139 1 93 91 ALA A CA 1
ATOM 660 C C . ALA A 1 91 ? 2.105 12.883 -1.186 1 93 91 ALA A C 1
ATOM 662 O O . ALA A 1 91 ? 1.948 13.32 -2.33 1 93 91 ALA A O 1
ATOM 663 N N . VAL A 1 92 ? 1.71 11.727 -0.757 1 92.31 92 VAL A N 1
ATOM 664 C CA . VAL A 1 92 ? 0.918 10.844 -1.606 1 92.31 92 VAL A CA 1
ATOM 665 C C . VAL A 1 92 ? -0.326 10.375 -0.852 1 92.31 92 VAL A C 1
ATOM 667 O O . VAL A 1 92 ? -0.262 10.086 0.344 1 92.31 92 VAL A O 1
ATOM 670 N N . TYR A 1 93 ? -1.433 10.414 -1.573 1 95 93 TYR A N 1
ATOM 671 C CA . TYR A 1 93 ? -2.686 9.906 -1.021 1 95 93 TYR A CA 1
ATOM 672 C C . TYR A 1 93 ? -2.957 8.492 -1.499 1 95 93 TYR A C 1
ATOM 674 O O . TYR A 1 93 ? -2.812 8.188 -2.688 1 95 93 TYR A O 1
ATOM 682 N N . VAL A 1 94 ? -3.305 7.633 -0.555 1 94.38 94 VAL A N 1
ATOM 683 C CA . VAL A 1 94 ? -3.721 6.273 -0.881 1 94.38 94 VAL A CA 1
ATOM 684 C C . VAL A 1 94 ? -5.145 6.035 -0.387 1 94.38 94 VAL A C 1
ATOM 686 O O . VAL A 1 94 ? -5.391 5.996 0.82 1 94.38 94 VAL A O 1
ATOM 689 N N . SER A 1 95 ? -6.059 5.816 -1.304 1 92.62 95 SER A N 1
ATOM 690 C CA . SER A 1 95 ? -7.469 5.586 -1.009 1 92.62 95 SER A CA 1
ATOM 691 C C . SER A 1 95 ? -7.742 4.113 -0.728 1 92.62 95 SER A C 1
ATOM 693 O O . SER A 1 95 ? -7.004 3.24 -1.191 1 92.62 95 SER A O 1
ATOM 695 N N . PRO A 1 96 ? -8.828 3.725 0.113 1 86.88 96 PRO A N 1
ATOM 696 C CA . PRO A 1 96 ? -9.211 2.32 0.293 1 86.88 96 PRO A CA 1
ATOM 697 C C . PRO A 1 96 ? -9.633 1.651 -1.012 1 86.88 96 PRO A C 1
ATOM 699 O O . PRO A 1 96 ? -9.617 0.421 -1.113 1 86.88 96 PRO A O 1
ATOM 702 N N . TYR A 1 97 ? -10.281 2.215 -1.94 1 69.75 97 TYR A N 1
ATOM 703 C CA . TYR A 1 97 ? -10.906 1.611 -3.113 1 69.75 97 TYR A CA 1
ATOM 704 C C . TYR A 1 97 ? -10.266 2.131 -4.398 1 69.75 97 TYR A C 1
ATOM 706 O O . TYR A 1 97 ? -10.508 1.586 -5.477 1 69.75 97 TYR A O 1
ATOM 714 N N . ASP A 1 98 ? -9.867 3.316 -4.406 1 56.28 98 ASP A N 1
ATOM 715 C CA . ASP A 1 98 ? -9.688 4 -5.684 1 56.28 98 ASP A CA 1
ATOM 716 C C . ASP A 1 98 ? -8.555 3.369 -6.492 1 56.28 98 ASP A C 1
ATOM 718 O O . ASP A 1 98 ? -8.367 3.695 -7.668 1 56.28 98 ASP A O 1
ATOM 722 N N . ASN A 1 99 ? -7.488 2.723 -6.082 1 48 99 ASN A N 1
ATOM 723 C CA . ASN A 1 99 ? -6.762 2.559 -7.336 1 48 99 ASN A CA 1
ATOM 724 C C . ASN A 1 99 ? -7.465 1.574 -8.266 1 48 99 ASN A C 1
ATOM 726 O O . ASN A 1 99 ? -7.156 0.382 -8.266 1 48 99 ASN A O 1
ATOM 730 N N . PRO A 1 100 ? -8.688 1.409 -8.539 1 35.97 100 PRO A N 1
ATOM 731 C CA . PRO A 1 100 ? -9.023 1.029 -9.914 1 35.97 100 PRO A CA 1
ATOM 732 C C . PRO A 1 100 ? -8.656 2.105 -10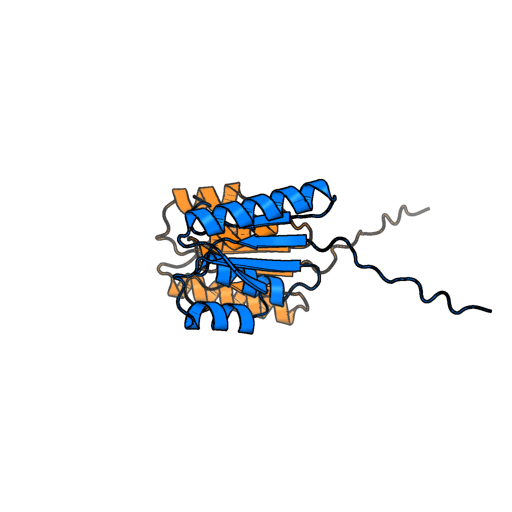.93 1 35.97 100 PRO A C 1
ATOM 734 O O . PRO A 1 100 ? -8.5 3.273 -10.57 1 35.97 100 PRO A O 1
ATOM 737 N N . MET B 1 1 ? 42.438 11.352 -21.828 1 26.56 1 MET B N 1
ATOM 738 C CA . MET B 1 1 ? 41.844 11.82 -20.578 1 26.56 1 MET B CA 1
ATOM 739 C C . MET B 1 1 ? 40.469 11.219 -20.359 1 26.56 1 MET B C 1
ATOM 741 O O . MET B 1 1 ? 39.531 11.492 -21.141 1 26.56 1 MET B O 1
ATOM 745 N N . HIS B 1 2 ? 40.281 9.914 -19.938 1 32.47 2 HIS B N 1
ATOM 746 C CA . HIS B 1 2 ? 39.156 8.992 -19.938 1 32.47 2 HIS B CA 1
ATOM 747 C C . HIS B 1 2 ? 37.969 9.57 -19.141 1 32.47 2 HIS B C 1
ATOM 749 O O . HIS B 1 2 ? 38.156 10.062 -18.031 1 32.47 2 HIS B O 1
ATOM 755 N N . ASN B 1 3 ? 36.969 10.164 -19.828 1 28.89 3 ASN B N 1
ATOM 756 C CA . ASN B 1 3 ? 35.656 10.578 -19.359 1 28.89 3 ASN B CA 1
ATOM 757 C C . ASN B 1 3 ? 35.031 9.539 -18.422 1 28.89 3 ASN B C 1
ATOM 759 O O . ASN B 1 3 ? 34.594 8.477 -18.859 1 28.89 3 ASN B O 1
ATOM 763 N N . SER B 1 4 ? 35.75 9.109 -17.359 1 30.95 4 SER B N 1
ATOM 764 C CA . SER B 1 4 ? 35.188 8.242 -16.328 1 30.95 4 SER B CA 1
ATOM 765 C C . SER B 1 4 ? 33.812 8.727 -15.898 1 30.95 4 SER B C 1
ATOM 767 O O . SER B 1 4 ? 33.719 9.711 -15.164 1 30.95 4 SER B O 1
ATOM 769 N N . ALA B 1 5 ? 32.875 9.031 -16.812 1 33.22 5 ALA B N 1
ATOM 770 C CA . ALA B 1 5 ? 31.484 9.219 -16.438 1 33.22 5 ALA B CA 1
ATOM 771 C C . ALA B 1 5 ? 31.125 8.359 -15.234 1 33.22 5 ALA B C 1
ATOM 773 O O . ALA B 1 5 ? 31.406 7.156 -15.211 1 33.22 5 ALA B O 1
ATOM 774 N N . SER B 1 6 ? 31.25 8.953 -14 1 34.19 6 SER B N 1
ATOM 775 C CA . SER B 1 6 ? 30.797 8.398 -12.727 1 34.19 6 SER B CA 1
ATOM 776 C C . SER B 1 6 ? 29.547 7.535 -12.914 1 34.19 6 SER B C 1
ATOM 778 O O . SER B 1 6 ? 28.594 7.945 -13.578 1 34.19 6 SER B O 1
ATOM 780 N N . ASN B 1 7 ? 29.594 6.305 -13.32 1 36.56 7 ASN B N 1
ATOM 781 C CA . ASN B 1 7 ? 28.594 5.25 -13.188 1 36.56 7 ASN B CA 1
ATOM 782 C C . ASN B 1 7 ? 27.594 5.562 -12.078 1 36.56 7 ASN B C 1
ATOM 784 O O . ASN B 1 7 ? 27.922 5.488 -10.898 1 36.56 7 ASN B O 1
ATOM 788 N N . SER B 1 8 ? 26.969 6.676 -12.023 1 37.78 8 SER B N 1
ATOM 789 C CA . SER B 1 8 ? 25.953 7.23 -11.125 1 37.78 8 SER B CA 1
ATOM 790 C C . SER B 1 8 ? 25.234 6.125 -10.352 1 37.78 8 SER B C 1
ATOM 792 O O . SER B 1 8 ? 25.266 4.961 -10.758 1 37.78 8 SER B O 1
ATOM 794 N N . ASP B 1 9 ? 24.719 6.383 -9.031 1 38.56 9 ASP B N 1
ATOM 795 C CA . ASP B 1 9 ? 24.156 5.871 -7.789 1 38.56 9 ASP B CA 1
ATOM 796 C C . ASP B 1 9 ? 23 4.922 -8.062 1 38.56 9 ASP B C 1
ATOM 798 O O . ASP B 1 9 ? 21.891 5.367 -8.391 1 38.56 9 ASP B O 1
ATOM 802 N N . THR B 1 10 ? 23 4.105 -8.898 1 41.56 10 THR B N 1
ATOM 803 C CA . THR B 1 10 ? 22.078 3.002 -8.68 1 41.56 10 THR B CA 1
ATOM 804 C C . THR B 1 10 ? 21.844 2.787 -7.184 1 41.56 10 THR B C 1
ATOM 806 O O . THR B 1 10 ? 22.547 2.008 -6.543 1 41.56 10 THR B O 1
ATOM 809 N N . ALA B 1 11 ? 21.969 3.682 -6.375 1 49.41 11 ALA B N 1
ATOM 810 C CA . ALA B 1 11 ? 21.609 3.734 -4.961 1 49.41 11 ALA B CA 1
ATOM 811 C C . ALA B 1 11 ? 20.516 2.721 -4.633 1 49.41 11 ALA B C 1
ATOM 813 O O . ALA B 1 11 ? 19.656 2.434 -5.473 1 49.41 11 ALA B O 1
ATOM 814 N N . ASP B 1 12 ? 20.844 1.636 -3.844 1 69.81 12 ASP B N 1
ATOM 815 C CA . ASP B 1 12 ? 20.141 0.465 -3.334 1 69.81 12 ASP B CA 1
ATOM 816 C C . ASP B 1 12 ? 18.656 0.765 -3.125 1 69.81 12 ASP B C 1
ATOM 818 O O . ASP B 1 12 ? 18.266 1.294 -2.082 1 69.81 12 ASP B O 1
ATOM 822 N N . ARG B 1 13 ? 18 0.909 -4.344 1 82.56 13 ARG B N 1
ATOM 823 C CA . ARG B 1 13 ? 16.562 1.152 -4.281 1 82.56 13 ARG B CA 1
ATOM 824 C C . ARG B 1 13 ? 15.852 0.045 -3.512 1 82.56 13 ARG B C 1
ATOM 826 O O . ARG B 1 13 ? 16.25 -1.121 -3.586 1 82.56 13 ARG B O 1
ATOM 833 N N . MET B 1 14 ? 14.906 0.446 -2.754 1 89.88 14 MET B N 1
ATOM 834 C CA . MET B 1 14 ? 14.047 -0.509 -2.057 1 89.88 14 MET B CA 1
ATOM 835 C C . MET B 1 14 ? 13.094 -1.195 -3.029 1 89.88 14 MET B C 1
ATOM 837 O O . MET B 1 14 ? 12.461 -0.535 -3.855 1 89.88 14 MET B O 1
ATOM 841 N N . LYS B 1 15 ? 13.086 -2.52 -2.986 1 93.38 15 LYS B N 1
ATOM 842 C CA . LYS B 1 15 ? 12.148 -3.287 -3.797 1 93.38 15 LYS B CA 1
ATOM 843 C C . LYS B 1 15 ? 10.898 -3.652 -2.992 1 93.38 15 LYS B C 1
ATOM 845 O O . LYS B 1 15 ? 11 -4.312 -1.957 1 93.38 15 LYS B O 1
ATOM 850 N N . VAL B 1 16 ? 9.797 -3.195 -3.445 1 95.12 16 VAL B N 1
ATOM 851 C CA . VAL B 1 16 ? 8.523 -3.598 -2.867 1 95.12 16 VAL B CA 1
ATOM 852 C C . VAL B 1 16 ? 7.879 -4.676 -3.736 1 95.12 16 VAL B C 1
ATOM 854 O O . VAL B 1 16 ? 7.605 -4.449 -4.918 1 95.12 16 VAL B O 1
ATOM 857 N N . ILE B 1 17 ? 7.645 -5.824 -3.158 1 96.5 17 ILE B N 1
ATOM 858 C CA . ILE B 1 17 ? 7.102 -6.965 -3.889 1 96.5 17 ILE B CA 1
ATOM 859 C C . ILE B 1 17 ? 5.77 -7.383 -3.277 1 96.5 17 ILE B C 1
ATOM 861 O O . ILE B 1 17 ? 5.688 -7.648 -2.076 1 96.5 17 ILE B O 1
ATOM 865 N N . SER B 1 18 ? 4.715 -7.367 -4.105 1 96.88 18 SER B N 1
ATOM 866 C CA . SER B 1 18 ? 3.391 -7.766 -3.645 1 96.88 18 SER B CA 1
ATOM 867 C C . SER B 1 18 ? 2.84 -8.922 -4.48 1 96.88 18 SER B C 1
ATOM 869 O O . SER B 1 18 ? 3.049 -8.969 -5.691 1 96.88 18 SER B O 1
ATOM 871 N N . SER B 1 19 ? 2.098 -9.797 -3.805 1 96.81 19 SER B N 1
ATOM 872 C CA . SER B 1 19 ? 1.386 -10.844 -4.523 1 96.81 19 SER B CA 1
ATOM 873 C C . SER B 1 19 ? -0.083 -10.484 -4.719 1 96.81 19 SER B C 1
ATOM 875 O O . SER B 1 19 ? -0.906 -11.352 -5.023 1 96.81 19 SER B O 1
ATOM 877 N N . SER B 1 20 ? -0.433 -9.297 -4.473 1 93.12 20 SER B N 1
ATOM 878 C CA . SER B 1 20 ? -1.812 -8.828 -4.555 1 93.12 20 SER B CA 1
ATOM 879 C C . SER B 1 20 ? -2.043 -7.996 -5.812 1 93.12 20 SER B C 1
ATOM 881 O O . SER B 1 20 ? -1.337 -7.012 -6.051 1 93.12 20 SER B O 1
ATOM 883 N N . GLY B 1 21 ? -3.043 -8.406 -6.613 1 90.5 21 GLY B N 1
ATOM 884 C CA . GLY B 1 21 ? -3.508 -7.547 -7.691 1 90.5 21 GLY B CA 1
ATOM 885 C C . GLY B 1 21 ? -4.547 -6.535 -7.242 1 90.5 21 GLY B C 1
ATOM 886 O O . GLY B 1 21 ? -4.961 -5.672 -8.016 1 90.5 21 GLY B O 1
ATOM 887 N N . GLY B 1 22 ? -4.977 -6.594 -6.055 1 91.06 22 GLY B N 1
ATOM 888 C CA . GLY B 1 22 ? -6.059 -5.758 -5.555 1 91.06 22 GLY B CA 1
ATOM 889 C C . GLY B 1 22 ? -5.562 -4.516 -4.836 1 91.06 22 GLY B C 1
ATOM 890 O O . GLY B 1 22 ? -4.613 -3.871 -5.277 1 91.06 22 GLY B O 1
ATOM 891 N N . ASN B 1 23 ? -6.297 -4.168 -3.711 1 89.75 23 ASN B N 1
ATOM 892 C CA . ASN B 1 23 ? -6.086 -2.922 -2.982 1 89.75 23 ASN B CA 1
ATOM 893 C C . ASN B 1 23 ? -4.652 -2.799 -2.482 1 89.75 23 ASN B C 1
ATOM 895 O O . ASN B 1 23 ? -4.055 -1.723 -2.553 1 89.75 23 ASN B O 1
ATOM 899 N N . ALA B 1 24 ? -4.102 -3.875 -1.961 1 92.62 24 ALA B N 1
ATOM 900 C CA . ALA B 1 24 ? -2.729 -3.814 -1.465 1 92.62 24 ALA B CA 1
ATOM 901 C C . ALA B 1 24 ? -1.749 -3.521 -2.598 1 92.62 24 ALA B C 1
ATOM 903 O O . ALA B 1 24 ? -0.879 -2.658 -2.467 1 92.62 24 ALA B O 1
ATOM 904 N N . GLY B 1 25 ? -1.886 -4.242 -3.686 1 93.69 25 GLY B N 1
ATOM 905 C CA . GLY B 1 25 ? -1.04 -3.996 -4.844 1 93.69 25 GLY B CA 1
ATOM 906 C C . GLY B 1 25 ? -1.178 -2.59 -5.395 1 93.69 25 GLY B C 1
ATOM 907 O O . GLY B 1 25 ? -0.178 -1.926 -5.676 1 93.69 25 GLY B O 1
ATOM 908 N N . LEU B 1 26 ? -2.361 -2.16 -5.48 1 93 26 LEU B N 1
ATOM 909 C CA . LEU B 1 26 ? -2.629 -0.815 -5.977 1 93 26 LEU B CA 1
ATOM 910 C C . LEU B 1 26 ? -2.049 0.236 -5.035 1 93 26 LEU B C 1
ATOM 912 O O . LEU B 1 26 ? -1.491 1.238 -5.488 1 93 26 LEU B O 1
ATOM 916 N N . ALA B 1 27 ? -2.188 0.019 -3.797 1 92.62 27 ALA B N 1
ATOM 917 C CA . ALA B 1 27 ? -1.682 0.96 -2.801 1 92.62 27 ALA B CA 1
ATOM 918 C C . ALA B 1 27 ? -0.17 1.129 -2.926 1 92.62 27 ALA B C 1
ATOM 920 O O . ALA B 1 27 ? 0.329 2.252 -3.02 1 92.62 27 ALA B O 1
ATOM 921 N N . VAL B 1 28 ? 0.541 0.048 -3.039 1 93 28 VAL B N 1
ATOM 922 C CA . VAL B 1 28 ? 1.997 0.145 -3.049 1 93 28 VAL B CA 1
ATOM 923 C C . VAL B 1 28 ? 2.469 0.671 -4.402 1 93 28 VAL B C 1
ATOM 925 O O . VAL B 1 28 ? 3.471 1.386 -4.484 1 93 28 VAL B O 1
ATOM 928 N N . THR B 1 29 ? 1.738 0.348 -5.422 1 93.69 29 THR B N 1
ATOM 929 C CA . THR B 1 29 ? 2.076 0.875 -6.738 1 93.69 29 THR B CA 1
ATOM 930 C C . THR B 1 29 ? 1.885 2.389 -6.781 1 93.69 29 THR B C 1
ATOM 932 O O . THR B 1 29 ? 2.736 3.113 -7.301 1 93.69 29 THR B O 1
ATOM 935 N N . THR B 1 30 ? 0.882 2.848 -6.156 1 91.19 30 THR B N 1
ATOM 936 C CA . THR B 1 30 ? 0.596 4.277 -6.094 1 91.19 30 THR B CA 1
ATOM 937 C C . THR B 1 30 ? 1.707 5.02 -5.359 1 91.19 30 THR B C 1
ATOM 939 O O . THR B 1 30 ? 2.148 6.082 -5.797 1 91.19 30 THR B O 1
ATOM 942 N N . VAL B 1 31 ? 2.197 4.469 -4.273 1 90.69 31 VAL B N 1
ATOM 943 C CA . VAL B 1 31 ? 3.238 5.098 -3.473 1 90.69 31 VAL B CA 1
ATOM 944 C C . VAL B 1 31 ? 4.555 5.109 -4.246 1 90.69 31 VAL B C 1
ATOM 946 O O . VAL B 1 31 ? 5.246 6.129 -4.297 1 90.69 31 VAL B O 1
ATOM 949 N N . ALA B 1 32 ? 4.855 4.012 -4.836 1 87.12 32 ALA B N 1
ATOM 950 C CA . ALA B 1 32 ? 6.137 3.863 -5.523 1 87.12 32 ALA B CA 1
ATOM 951 C C . ALA B 1 32 ? 6.246 4.832 -6.699 1 87.12 32 ALA B C 1
ATOM 953 O O . ALA B 1 32 ? 7.34 5.297 -7.027 1 87.12 32 ALA B O 1
ATOM 954 N N . ARG B 1 33 ? 5.125 5.105 -7.312 1 86.88 33 ARG B N 1
ATOM 955 C CA . ARG B 1 33 ? 5.129 6.031 -8.445 1 86.88 33 ARG B CA 1
ATOM 956 C C . ARG B 1 33 ? 5.641 7.406 -8.023 1 86.88 33 ARG B C 1
ATOM 958 O O . ARG B 1 33 ? 6.133 8.172 -8.859 1 86.88 33 ARG B O 1
ATOM 965 N N . ASN B 1 34 ? 5.609 7.66 -6.758 1 82.94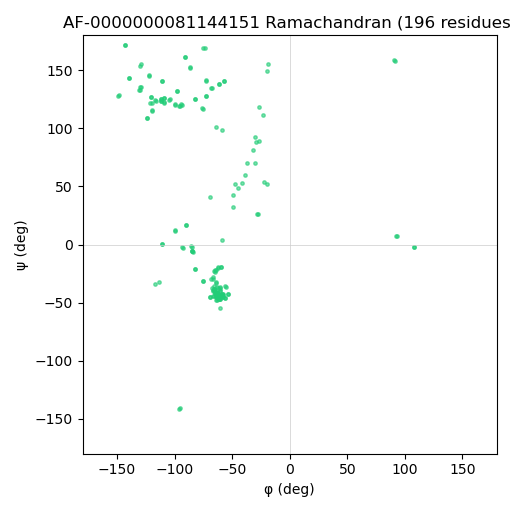 34 ASN B N 1
ATOM 966 C CA . ASN B 1 34 ? 5.938 9 -6.273 1 82.94 34 ASN B CA 1
ATOM 967 C C . ASN B 1 34 ? 7.258 9.008 -5.508 1 82.94 34 ASN B C 1
ATOM 969 O O . ASN B 1 34 ? 7.68 10.055 -5.004 1 82.94 34 ASN B O 1
ATOM 973 N N . ILE B 1 35 ? 7.875 7.906 -5.402 1 83.5 35 ILE B N 1
ATOM 974 C CA . ILE B 1 35 ? 9.125 7.785 -4.66 1 83.5 35 ILE B CA 1
ATOM 975 C C . ILE B 1 35 ? 10.211 7.199 -5.562 1 83.5 35 ILE B C 1
ATOM 977 O O . ILE B 1 35 ? 10.203 6 -5.855 1 83.5 35 ILE B O 1
ATOM 981 N N . PRO B 1 36 ? 11.18 7.926 -5.98 1 81.25 36 PRO B N 1
ATOM 982 C CA . PRO B 1 36 ? 12.188 7.469 -6.941 1 81.25 36 PRO B CA 1
ATOM 983 C C . PRO B 1 36 ? 13.055 6.336 -6.395 1 81.25 36 PRO B C 1
ATOM 985 O O . PRO B 1 36 ? 13.586 5.535 -7.168 1 81.25 36 PRO B O 1
ATOM 988 N N . GLN B 1 37 ? 13.141 6.25 -5.152 1 83.44 37 GLN B N 1
ATOM 989 C CA . GLN B 1 37 ? 14.031 5.254 -4.57 1 83.44 37 GLN B CA 1
ATOM 990 C C . GLN B 1 37 ? 13.297 3.934 -4.34 1 83.44 37 GLN B C 1
ATOM 992 O O . GLN B 1 37 ? 13.812 3.041 -3.664 1 83.44 37 GLN B O 1
ATOM 997 N N . MET B 1 38 ? 12.109 3.777 -5.012 1 89.44 38 MET B N 1
ATOM 998 C CA . MET B 1 38 ? 11.32 2.566 -4.793 1 89.44 38 MET B CA 1
ATOM 999 C C . MET B 1 38 ? 10.922 1.928 -6.117 1 89.44 38 MET B C 1
ATOM 1001 O O . MET B 1 38 ? 10.523 2.623 -7.051 1 89.44 38 MET B O 1
ATOM 1005 N N . ASP B 1 39 ? 11.125 0.623 -6.168 1 92.31 39 ASP B N 1
ATOM 1006 C CA . ASP B 1 39 ? 10.586 -0.187 -7.254 1 92.31 39 ASP B CA 1
ATOM 1007 C C . ASP B 1 39 ? 9.469 -1.104 -6.754 1 92.31 39 ASP B C 1
ATOM 1009 O O . ASP B 1 39 ? 9.562 -1.665 -5.66 1 92.31 39 ASP B O 1
ATOM 1013 N N . VAL B 1 40 ? 8.453 -1.223 -7.602 1 95.56 40 VAL B N 1
ATOM 1014 C CA . VAL B 1 40 ? 7.355 -2.096 -7.199 1 95.56 40 VAL B CA 1
ATOM 1015 C C . VAL B 1 40 ? 7.188 -3.221 -8.219 1 95.56 40 VAL B C 1
ATOM 1017 O O . VAL B 1 40 ? 7.121 -2.969 -9.422 1 95.56 40 VAL B O 1
ATOM 1020 N N . SER B 1 41 ? 7.191 -4.453 -7.754 1 97.31 41 SER B N 1
ATOM 1021 C CA . SER B 1 41 ? 6.848 -5.645 -8.523 1 97.31 41 SER B CA 1
ATOM 1022 C C . SER B 1 41 ? 5.609 -6.328 -7.961 1 97.31 41 SER B C 1
ATOM 1024 O O . SER B 1 41 ? 5.543 -6.629 -6.77 1 97.31 41 SER B O 1
ATOM 1026 N N . VAL B 1 42 ? 4.629 -6.496 -8.812 1 97.62 42 VAL B N 1
ATOM 1027 C CA . VAL B 1 42 ? 3.412 -7.203 -8.422 1 97.62 42 VAL B CA 1
ATOM 1028 C C . VAL B 1 42 ? 3.328 -8.531 -9.18 1 97.62 42 VAL B C 1
ATOM 1030 O O . VAL B 1 42 ? 3.406 -8.562 -10.406 1 97.62 42 VAL B O 1
ATOM 1033 N N . ILE B 1 43 ? 3.219 -9.625 -8.469 1 98.5 43 ILE B N 1
ATOM 1034 C CA . ILE B 1 43 ? 3.123 -10.961 -9.055 1 98.5 43 ILE B CA 1
ATOM 1035 C C . ILE B 1 43 ? 1.712 -11.508 -8.859 1 98.5 43 ILE B C 1
ATOM 1037 O O . ILE B 1 43 ? 1.242 -11.641 -7.727 1 98.5 43 ILE B O 1
ATOM 1041 N N . VAL B 1 44 ? 1.075 -11.844 -10.016 1 98.31 44 VAL B N 1
ATOM 1042 C CA . VAL B 1 44 ? -0.309 -12.297 -9.945 1 98.31 44 VAL B CA 1
ATOM 1043 C C . VAL B 1 44 ? -0.461 -13.602 -10.727 1 98.31 44 VAL B C 1
ATOM 1045 O O . VAL B 1 44 ? 0.352 -13.906 -11.609 1 98.31 44 VAL B O 1
ATOM 1048 N N . PRO B 1 45 ? -1.446 -14.367 -10.312 1 98.25 45 PRO B N 1
ATOM 1049 C CA . PRO B 1 45 ? -1.643 -15.617 -11.055 1 98.25 45 PRO B CA 1
ATOM 1050 C C . PRO B 1 45 ? -2.262 -15.391 -12.43 1 98.25 45 PRO B C 1
ATOM 1052 O O . PRO B 1 45 ? -2.732 -14.297 -12.734 1 98.25 45 PRO B O 1
ATOM 1055 N N . GLU B 1 46 ? -2.279 -16.375 -13.219 1 98.12 46 GLU B N 1
ATOM 1056 C CA . GLU B 1 46 ? -2.807 -16.359 -14.578 1 98.12 46 GLU B CA 1
ATOM 1057 C C . GLU B 1 46 ? -4.301 -16.047 -14.594 1 98.12 46 GLU B C 1
ATOM 1059 O O . GLU B 1 46 ? -4.84 -15.609 -15.609 1 98.12 46 GLU B O 1
ATOM 1064 N N . THR B 1 47 ? -4.926 -16.219 -13.508 1 97.19 47 THR B N 1
ATOM 1065 C CA . THR B 1 47 ? -6.371 -16.047 -13.422 1 97.19 47 THR B CA 1
ATOM 1066 C C . THR B 1 47 ? -6.723 -14.578 -13.195 1 97.19 47 THR B C 1
ATOM 1068 O O . THR B 1 47 ? -7.898 -14.203 -13.227 1 97.19 47 THR B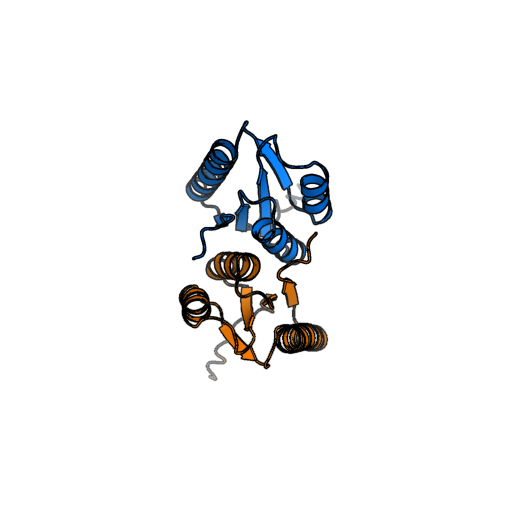 O 1
ATOM 1071 N N . THR B 1 48 ? -5.766 -13.773 -13.008 1 97 48 THR B N 1
ATOM 1072 C CA . THR B 1 48 ? -6.031 -12.359 -12.758 1 97 48 THR B CA 1
ATOM 1073 C C . THR B 1 48 ? -6.598 -11.688 -14.008 1 97 48 THR B C 1
ATOM 1075 O O . THR B 1 48 ? -6.086 -11.883 -15.109 1 97 48 THR B O 1
ATOM 1078 N N . LYS B 1 49 ? -7.633 -10.906 -13.789 1 97.19 49 LYS B N 1
ATOM 1079 C CA . LYS B 1 49 ? -8.273 -10.203 -14.898 1 97.19 49 LYS B CA 1
ATOM 1080 C C . LYS B 1 49 ? -7.305 -9.242 -15.578 1 97.19 49 LYS B C 1
ATOM 1082 O O . LYS B 1 49 ? -6.555 -8.531 -14.906 1 97.19 49 LYS B O 1
ATOM 1087 N N . PRO B 1 50 ? -7.359 -9.234 -16.922 1 97.12 50 PRO B N 1
ATOM 1088 C CA . PRO B 1 50 ? -6.453 -8.352 -17.656 1 97.12 50 PRO B CA 1
ATOM 1089 C C . PRO B 1 50 ? -6.586 -6.887 -17.234 1 97.12 50 PRO B C 1
ATOM 1091 O O . PRO B 1 50 ? -5.586 -6.164 -17.172 1 97.12 50 PRO B O 1
ATOM 1094 N N . LEU B 1 51 ? -7.727 -6.438 -16.922 1 95.88 51 LEU B N 1
ATOM 1095 C CA . LEU B 1 51 ? -7.945 -5.047 -16.547 1 95.88 51 LEU B CA 1
ATOM 1096 C C . LEU B 1 51 ? -7.18 -4.707 -15.266 1 95.88 51 LEU B C 1
ATOM 1098 O O . LEU B 1 51 ? -6.66 -3.6 -15.133 1 95.88 51 LEU B O 1
ATOM 1102 N N . VAL B 1 52 ? -7.113 -5.625 -14.359 1 94.5 52 VAL B N 1
ATOM 1103 C CA . VAL B 1 52 ? -6.359 -5.441 -13.125 1 94.5 52 VAL B CA 1
ATOM 1104 C C . VAL B 1 52 ? -4.875 -5.277 -13.445 1 94.5 52 VAL B C 1
ATOM 1106 O O . VAL B 1 52 ? -4.223 -4.352 -12.953 1 94.5 52 VAL B O 1
ATOM 1109 N N . VAL B 1 53 ? -4.375 -6.137 -14.32 1 97.38 53 VAL B N 1
ATOM 1110 C CA . VAL B 1 53 ? -2.975 -6.125 -14.727 1 97.38 53 VAL B CA 1
ATOM 1111 C C . VAL B 1 53 ? -2.65 -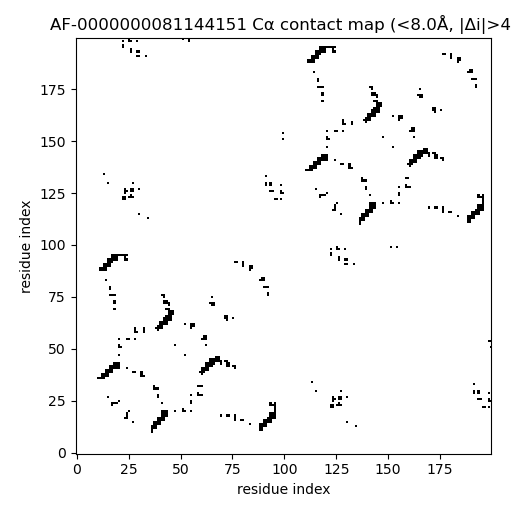4.805 -15.422 1 97.38 53 VAL B C 1
ATOM 1113 O O . VAL B 1 53 ? -1.646 -4.16 -15.102 1 97.38 53 VAL B O 1
ATOM 1116 N N . GLU B 1 54 ? -3.469 -4.398 -16.281 1 96.69 54 GLU B N 1
ATOM 1117 C CA . GLU B 1 54 ? -3.26 -3.168 -17.047 1 96.69 54 GLU B CA 1
ATOM 1118 C C . GLU B 1 54 ? -3.273 -1.949 -16.125 1 96.69 54 GLU B C 1
ATOM 1120 O O . GLU B 1 54 ? -2.473 -1.027 -16.297 1 96.69 54 GLU B O 1
ATOM 1125 N N . LYS B 1 55 ? -4.121 -1.929 -15.234 1 94.06 55 LYS B N 1
ATOM 1126 C CA . LYS B 1 55 ? -4.191 -0.819 -14.289 1 94.06 55 LYS B CA 1
ATOM 1127 C C . LYS B 1 55 ? -2.904 -0.707 -13.477 1 94.06 55 LYS B C 1
ATOM 1129 O O . LYS B 1 55 ? -2.338 0.381 -13.344 1 94.06 55 LYS B O 1
ATOM 1134 N N . LEU B 1 56 ? -2.463 -1.781 -12.984 1 95.62 56 LEU B N 1
ATOM 1135 C CA . LEU B 1 56 ? -1.226 -1.805 -12.211 1 95.62 56 LEU B CA 1
ATOM 1136 C C . LEU B 1 56 ? -0.049 -1.328 -13.055 1 95.62 56 LEU B C 1
ATOM 1138 O O . LEU B 1 56 ? 0.756 -0.512 -12.602 1 95.62 56 LEU B O 1
ATOM 1142 N N . ARG B 1 57 ? 0.007 -1.803 -14.289 1 96.56 57 ARG B N 1
ATOM 1143 C CA . ARG B 1 57 ? 1.086 -1.395 -15.18 1 96.56 57 ARG B CA 1
ATOM 1144 C C . ARG B 1 57 ? 0.996 0.092 -15.508 1 96.56 57 ARG B C 1
ATOM 1146 O O . ARG B 1 57 ? 2.014 0.784 -15.562 1 96.56 57 ARG B O 1
ATOM 1153 N N . SER B 1 58 ? -0.177 0.539 -15.695 1 94.38 58 SER B N 1
ATOM 1154 C CA . SER B 1 58 ? -0.374 1.943 -16.031 1 94.38 58 SER B CA 1
ATOM 1155 C C . SER B 1 58 ? 0.065 2.857 -14.898 1 94.38 58 SER B C 1
ATOM 1157 O O . SER B 1 58 ? 0.425 4.016 -15.125 1 94.38 58 SER B O 1
ATOM 1159 N N . LEU B 1 59 ? 0.105 2.334 -13.734 1 91.81 59 LEU B N 1
ATOM 1160 C CA . LEU B 1 59 ? 0.514 3.109 -12.562 1 91.81 59 LEU B CA 1
ATOM 1161 C C . LEU B 1 59 ? 2.01 2.957 -12.312 1 91.81 59 LEU B C 1
ATOM 1163 O O . LEU B 1 59 ? 2.537 3.504 -11.336 1 91.81 59 LEU B O 1
ATOM 1167 N N . GLY B 1 60 ? 2.664 2.09 -13.164 1 93.19 60 GLY B N 1
ATOM 1168 C CA . GLY B 1 60 ? 4.117 2.039 -13.117 1 93.19 60 GLY B CA 1
ATOM 1169 C C . GLY B 1 60 ? 4.648 0.764 -12.492 1 93.19 60 GLY B C 1
ATOM 1170 O O . GLY B 1 60 ? 5.863 0.589 -12.367 1 93.19 60 GLY B O 1
ATOM 1171 N N . ALA B 1 61 ? 3.748 -0.079 -12.055 1 96.12 61 ALA B N 1
ATOM 1172 C CA . ALA B 1 61 ? 4.215 -1.33 -11.469 1 96.12 61 ALA B CA 1
ATOM 1173 C C . ALA B 1 61 ? 4.754 -2.275 -12.539 1 96.12 61 ALA B C 1
ATOM 1175 O O . ALA B 1 61 ? 4.219 -2.336 -13.648 1 96.12 61 ALA B O 1
ATOM 1176 N N . GLU B 1 62 ? 5.82 -2.975 -12.234 1 97.44 62 GLU B N 1
ATOM 1177 C CA . GLU B 1 62 ? 6.16 -4.18 -12.977 1 97.44 62 GLU B CA 1
ATOM 1178 C C . GLU B 1 62 ? 5.262 -5.348 -12.586 1 97.44 62 GLU B C 1
ATOM 1180 O O . GLU B 1 62 ? 5.258 -5.773 -11.43 1 97.44 62 GLU B O 1
ATOM 1185 N N . VAL B 1 63 ? 4.473 -5.852 -13.555 1 98.44 63 VAL B N 1
ATOM 1186 C CA . VAL B 1 63 ? 3.545 -6.93 -13.242 1 98.44 63 VAL B CA 1
ATOM 1187 C C . VAL B 1 63 ? 4.027 -8.227 -13.883 1 98.44 63 VAL B C 1
ATOM 1189 O O . VAL B 1 63 ? 4.309 -8.273 -15.086 1 98.44 63 VAL B O 1
ATOM 1192 N N . THR B 1 64 ? 4.152 -9.227 -13.094 1 98.62 64 THR B N 1
ATOM 1193 C CA . THR B 1 64 ? 4.48 -10.578 -13.539 1 98.62 64 THR B CA 1
ATOM 1194 C C . THR B 1 64 ? 3.295 -11.516 -13.336 1 98.62 64 THR B C 1
ATOM 1196 O O . THR B 1 64 ? 2.746 -11.602 -12.234 1 98.62 64 THR B O 1
ATOM 1199 N N . ILE B 1 65 ? 2.938 -12.125 -14.375 1 98.62 65 ILE B N 1
ATOM 1200 C CA . ILE B 1 65 ? 1.916 -13.164 -14.281 1 98.62 65 ILE B CA 1
ATOM 1201 C C . ILE B 1 65 ? 2.582 -14.531 -14.125 1 98.62 65 ILE B C 1
ATOM 1203 O O . ILE B 1 65 ? 3.34 -14.969 -14.992 1 98.62 65 ILE B O 1
ATOM 1207 N N . HIS B 1 66 ? 2.229 -15.188 -13 1 98.56 66 HIS B N 1
ATOM 1208 C CA . HIS B 1 66 ? 2.914 -16.438 -12.711 1 98.56 66 HIS B CA 1
ATOM 1209 C C . HIS B 1 66 ? 2.004 -17.406 -11.953 1 98.56 66 HIS B C 1
ATOM 1211 O O . HIS B 1 66 ? 1.438 -17.047 -10.914 1 98.56 66 HIS B O 1
ATOM 1217 N N . GLY B 1 67 ? 1.901 -18.625 -12.477 1 98.25 67 GLY B N 1
ATOM 1218 C CA . GLY B 1 67 ? 1.24 -19.688 -11.75 1 98.25 67 GLY B CA 1
ATOM 1219 C C . GLY B 1 67 ? -0.242 -19.797 -12.055 1 98.25 67 GLY B C 1
ATOM 1220 O O . GLY B 1 67 ? -0.884 -18.797 -12.391 1 98.25 67 GLY B O 1
ATOM 1221 N N . LYS B 1 68 ? -0.786 -20.938 -11.805 1 97.56 68 LYS B N 1
ATOM 1222 C CA . LYS B 1 68 ? -2.188 -21.219 -12.094 1 97.56 68 LYS B CA 1
ATOM 1223 C C . LYS B 1 68 ? -3.098 -20.703 -10.984 1 97.56 68 LYS B C 1
ATOM 1225 O O . LYS B 1 68 ? -4.309 -20.578 -11.172 1 97.56 68 LYS B O 1
ATOM 1230 N N . ASN B 1 69 ? -2.533 -20.5 -9.828 1 97.12 69 ASN B N 1
ATOM 1231 C CA . ASN B 1 69 ? -3.291 -19.984 -8.688 1 97.12 69 ASN B CA 1
ATOM 1232 C C . ASN B 1 69 ? -2.457 -19.031 -7.844 1 97.12 69 ASN B C 1
ATOM 1234 O O . ASN B 1 69 ? -1.263 -18.844 -8.094 1 97.12 69 ASN B O 1
ATOM 1238 N N . TRP B 1 70 ? -3.084 -18.391 -6.906 1 96.25 70 TRP B N 1
ATOM 1239 C CA . TRP B 1 70 ? -2.443 -17.359 -6.086 1 96.25 70 TRP B CA 1
ATOM 1240 C C . TRP B 1 70 ? -1.261 -17.938 -5.316 1 96.25 70 TRP B C 1
ATOM 1242 O O . TRP B 1 70 ? -0.235 -17.281 -5.148 1 96.25 70 TRP B O 1
ATOM 1252 N N . ASN B 1 71 ? -1.428 -19.172 -4.812 1 97.12 71 ASN B N 1
ATOM 1253 C CA . ASN B 1 71 ? -0.346 -19.797 -4.055 1 97.12 71 ASN B CA 1
ATOM 1254 C C . ASN B 1 71 ? 0.96 -19.797 -4.84 1 97.12 71 ASN B C 1
ATOM 1256 O O . ASN B 1 71 ? 2.027 -19.531 -4.285 1 97.12 71 ASN B O 1
ATOM 1260 N N . ALA B 1 72 ? 0.868 -20.109 -6.094 1 98 72 ALA B N 1
ATOM 1261 C CA . ALA B 1 72 ? 2.053 -20.141 -6.945 1 98 72 ALA B CA 1
ATOM 1262 C C . ALA B 1 72 ? 2.631 -18.734 -7.113 1 98 72 ALA B C 1
ATOM 1264 O O . ALA B 1 72 ? 3.85 -18.547 -7.055 1 98 72 ALA B O 1
ATOM 1265 N N . ALA B 1 73 ? 1.801 -17.781 -7.344 1 97.88 73 ALA B N 1
ATOM 1266 C CA . ALA B 1 73 ? 2.24 -16.406 -7.465 1 97.88 73 ALA B CA 1
ATOM 1267 C C . ALA B 1 73 ? 2.879 -15.914 -6.164 1 97.88 73 ALA B C 1
ATOM 1269 O O . ALA B 1 73 ? 3.932 -15.273 -6.188 1 97.88 73 ALA B O 1
ATOM 1270 N N . ASP B 1 74 ? 2.25 -16.219 -5.109 1 97.31 74 ASP B N 1
ATOM 1271 C CA . ASP B 1 74 ? 2.736 -15.805 -3.795 1 97.31 74 ASP B CA 1
ATOM 1272 C C . ASP B 1 74 ? 4.094 -16.438 -3.492 1 97.31 74 ASP B C 1
ATOM 1274 O O . ASP B 1 74 ? 4.98 -15.773 -2.945 1 97.31 74 ASP B O 1
ATOM 1278 N N . ALA B 1 75 ? 4.285 -17.672 -3.812 1 97.88 75 ALA B N 1
ATOM 1279 C CA . ALA B 1 75 ? 5.559 -18.344 -3.6 1 97.88 75 ALA B CA 1
ATOM 1280 C C . ALA B 1 75 ? 6.684 -17.656 -4.363 1 97.88 75 ALA B C 1
ATOM 1282 O O . ALA B 1 75 ? 7.781 -17.469 -3.832 1 97.88 75 ALA B O 1
ATOM 1283 N N . LEU B 1 76 ? 6.434 -17.312 -5.578 1 98.25 76 LEU B N 1
ATOM 1284 C CA . LEU B 1 76 ? 7.43 -16.594 -6.371 1 98.25 76 LEU B CA 1
ATOM 1285 C C . LEU B 1 76 ? 7.758 -15.242 -5.75 1 98.25 76 LEU B C 1
ATOM 1287 O O . LEU B 1 76 ? 8.922 -14.844 -5.688 1 98.25 76 LEU B O 1
ATOM 1291 N N . ALA B 1 77 ? 6.75 -14.516 -5.324 1 97.69 77 ALA B N 1
ATOM 1292 C CA . ALA B 1 77 ? 6.957 -13.219 -4.684 1 97.69 77 ALA B CA 1
ATOM 1293 C C . ALA B 1 77 ? 7.883 -13.344 -3.479 1 97.69 77 ALA B C 1
ATOM 1295 O O . ALA B 1 77 ? 8.836 -12.57 -3.336 1 97.69 77 ALA B O 1
ATOM 1296 N N . ARG B 1 78 ? 7.617 -14.32 -2.678 1 97 78 ARG B N 1
ATOM 1297 C CA . ARG B 1 78 ? 8.422 -14.523 -1.48 1 97 78 ARG B CA 1
ATOM 1298 C C . ARG B 1 78 ? 9.852 -14.93 -1.846 1 97 78 ARG B C 1
ATOM 1300 O O . ARG B 1 78 ? 10.805 -14.492 -1.206 1 97 78 ARG B O 1
ATOM 1307 N N . GLN B 1 79 ? 9.977 -15.773 -2.852 1 97.75 79 GLN B N 1
ATOM 1308 C CA . GLN B 1 79 ? 11.297 -16.141 -3.342 1 97.75 79 GLN B CA 1
ATOM 1309 C C . GLN B 1 79 ? 12.078 -14.906 -3.785 1 97.75 79 GLN B C 1
ATOM 1311 O O . GLN B 1 79 ? 13.273 -14.781 -3.492 1 97.75 79 GLN B O 1
ATOM 1316 N N . TRP B 1 80 ? 11.453 -14 -4.48 1 96.44 80 TRP B N 1
ATOM 1317 C CA . TRP B 1 80 ? 12.102 -12.781 -4.957 1 96.44 80 TRP B CA 1
ATOM 1318 C C . TRP B 1 80 ? 12.547 -11.914 -3.789 1 96.44 80 TRP B C 1
ATOM 1320 O O . TRP B 1 80 ? 13.617 -11.305 -3.836 1 96.44 80 TRP B O 1
ATOM 1330 N N . VAL B 1 81 ? 11.68 -11.82 -2.791 1 95.31 81 VAL B N 1
ATOM 1331 C CA . VAL B 1 81 ? 12.047 -11.062 -1.599 1 95.31 81 VAL B CA 1
ATOM 1332 C C . VAL B 1 81 ? 13.305 -11.664 -0.972 1 95.31 81 VAL B C 1
ATOM 1334 O O . VAL B 1 81 ? 14.25 -10.938 -0.658 1 95.31 81 VAL B O 1
ATOM 1337 N N . ASP B 1 82 ? 13.328 -12.977 -0.875 1 95.69 82 ASP B N 1
ATOM 1338 C CA . ASP B 1 82 ? 14.477 -13.664 -0.293 1 95.69 82 ASP B CA 1
ATOM 1339 C C . ASP B 1 82 ? 15.734 -13.445 -1.129 1 95.69 82 ASP B C 1
ATOM 1341 O O . ASP B 1 82 ? 16.812 -13.172 -0.585 1 95.69 82 ASP B O 1
ATOM 1345 N N . ASP B 1 83 ? 15.602 -13.547 -2.357 1 95.5 83 ASP B N 1
ATOM 1346 C CA . ASP B 1 83 ? 16.719 -13.359 -3.27 1 95.5 83 ASP B CA 1
ATOM 1347 C C . ASP B 1 83 ? 17.281 -11.945 -3.166 1 95.5 83 ASP B C 1
ATOM 1349 O O . ASP B 1 83 ? 18.5 -11.758 -3.176 1 95.5 83 ASP B O 1
ATOM 1353 N N . ALA B 1 84 ? 16.406 -10.977 -3.1 1 92.69 84 ALA B N 1
ATOM 1354 C CA . ALA B 1 84 ? 16.828 -9.586 -2.99 1 92.69 84 ALA B CA 1
ATOM 1355 C C . ALA B 1 84 ? 17.609 -9.344 -1.698 1 92.69 84 ALA B C 1
ATOM 1357 O O . ALA B 1 84 ? 18.641 -8.68 -1.704 1 92.69 84 ALA B O 1
ATOM 1358 N N . LYS B 1 85 ? 17.109 -9.914 -0.654 1 90.12 85 LYS B N 1
ATOM 1359 C CA . LYS B 1 85 ? 17.766 -9.742 0.635 1 90.12 85 LYS B CA 1
ATOM 1360 C C . LYS B 1 85 ? 19.141 -10.398 0.633 1 90.12 85 LYS B C 1
ATOM 1362 O O . LYS B 1 85 ? 20.109 -9.844 1.181 1 90.12 85 LYS B O 1
ATOM 1367 N N . LYS B 1 86 ? 19.328 -11.477 0.002 1 93.62 86 LYS B N 1
ATOM 1368 C CA . LYS B 1 86 ? 20.594 -12.188 -0.071 1 93.62 86 LYS B CA 1
ATOM 1369 C C . LYS B 1 86 ? 21.625 -11.398 -0.873 1 93.62 86 LYS B C 1
ATOM 1371 O O . LYS B 1 86 ? 22.828 -11.477 -0.603 1 93.62 86 LYS B O 1
ATOM 1376 N N . SER B 1 87 ? 21.109 -10.648 -1.798 1 90.44 87 SER B N 1
ATOM 1377 C CA . SER B 1 87 ? 22 -9.883 -2.658 1 90.44 87 SER B CA 1
ATOM 1378 C C . SER B 1 87 ? 22.359 -8.539 -2.025 1 90.44 87 SER B C 1
ATOM 1380 O O . SER B 1 87 ? 23.062 -7.727 -2.635 1 90.44 87 SER B O 1
ATOM 1382 N N . GLY B 1 88 ? 21.812 -8.25 -0.852 1 84.5 88 GLY B N 1
ATOM 1383 C CA . GLY B 1 88 ? 22.156 -7.055 -0.099 1 84.5 88 GLY B CA 1
ATOM 1384 C C . GLY B 1 88 ? 21.234 -5.887 -0.39 1 84.5 88 GLY B C 1
ATOM 1385 O O . GLY B 1 88 ? 21.5 -4.762 0.038 1 84.5 88 GLY B O 1
ATOM 1386 N N . GLY B 1 89 ? 20.25 -6.207 -1.123 1 84.75 89 GLY B N 1
ATOM 1387 C CA . GLY B 1 89 ? 19.312 -5.137 -1.419 1 84.75 89 GLY B CA 1
ATOM 1388 C C . GLY B 1 89 ? 18.172 -5.051 -0.424 1 84.75 89 GLY B C 1
ATOM 1389 O O . GLY B 1 89 ? 17.969 -5.961 0.382 1 84.75 89 GLY B O 1
ATOM 1390 N N . GLY B 1 90 ? 17.484 -3.934 -0.357 1 88.69 90 GLY B N 1
ATOM 1391 C CA . GLY B 1 90 ? 16.281 -3.779 0.432 1 88.69 90 GLY B CA 1
ATOM 1392 C C . GLY B 1 90 ? 15.039 -4.297 -0.273 1 88.69 90 GLY B C 1
ATOM 1393 O O . GLY B 1 90 ? 14.828 -4.016 -1.455 1 88.69 90 GLY B O 1
ATOM 1394 N N . ALA B 1 91 ? 14.375 -5.18 0.448 1 92.88 91 ALA B N 1
ATOM 1395 C CA . ALA B 1 91 ? 13.117 -5.664 -0.116 1 92.88 91 ALA B CA 1
ATOM 1396 C C . ALA B 1 91 ? 12.047 -5.797 0.964 1 92.88 91 ALA B C 1
ATOM 1398 O O . ALA B 1 91 ? 12.344 -6.152 2.105 1 92.88 91 ALA B O 1
ATOM 1399 N N . VAL B 1 92 ? 10.836 -5.477 0.553 1 92.31 92 VAL B N 1
ATOM 1400 C CA . VAL B 1 92 ? 9.688 -5.621 1.437 1 92.31 92 VAL B CA 1
ATOM 1401 C C . VAL B 1 92 ? 8.578 -6.395 0.722 1 92.31 92 VAL B C 1
ATOM 1403 O O . VAL B 1 92 ? 8.344 -6.195 -0.471 1 92.31 92 VAL B O 1
ATOM 1406 N N . TYR B 1 93 ? 8.008 -7.332 1.464 1 95.06 93 TYR B N 1
ATOM 1407 C CA . TYR B 1 93 ? 6.875 -8.086 0.953 1 95.06 93 TYR B CA 1
ATOM 1408 C C . TYR B 1 93 ? 5.559 -7.508 1.46 1 95.06 93 TYR B C 1
ATOM 1410 O O . TYR B 1 93 ? 5.422 -7.207 2.648 1 95.06 93 TYR B O 1
ATOM 1418 N N . VAL B 1 94 ? 4.633 -7.328 0.541 1 94.44 94 VAL B N 1
ATOM 1419 C CA . VAL B 1 94 ? 3.287 -6.895 0.9 1 94.44 94 VAL B CA 1
ATOM 1420 C C . VAL B 1 94 ? 2.271 -7.945 0.454 1 94.44 94 VAL B C 1
ATOM 1422 O O . VAL B 1 94 ? 2.074 -8.156 -0.745 1 94.44 94 VAL B O 1
ATOM 1425 N N . SER B 1 95 ? 1.582 -8.555 1.399 1 92.62 95 SER B N 1
ATOM 1426 C CA . SER B 1 95 ? 0.586 -9.594 1.154 1 92.62 95 SER B CA 1
ATOM 1427 C C . SER B 1 95 ? -0.789 -8.992 0.89 1 92.62 95 SER B C 1
ATOM 1429 O O . SER B 1 95 ? -1.088 -7.891 1.354 1 92.62 95 SER B O 1
ATOM 1431 N N . PRO B 1 96 ? -1.744 -9.68 0.075 1 87 96 PRO B N 1
ATOM 1432 C CA . PRO B 1 96 ? -3.119 -9.203 -0.083 1 87 96 PRO B CA 1
ATO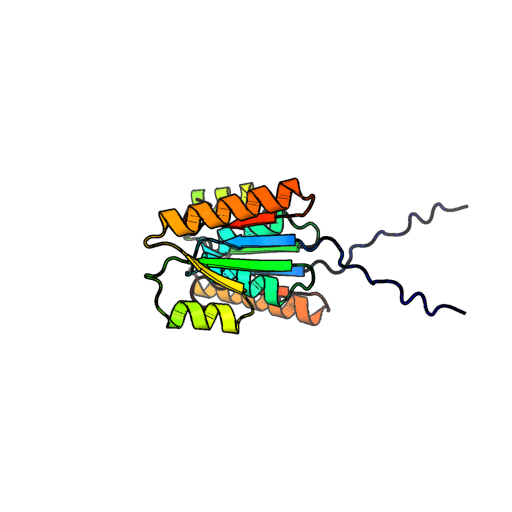M 1433 C C . PRO B 1 96 ? -3.885 -9.156 1.237 1 87 96 PRO B C 1
ATOM 1435 O O . PRO B 1 96 ? -4.898 -8.461 1.345 1 87 96 PRO B O 1
ATOM 1438 N N . TYR B 1 97 ? -3.797 -9.984 2.168 1 70.31 97 TYR B N 1
ATOM 1439 C CA . TYR B 1 97 ? -4.609 -10.148 3.367 1 70.31 97 TYR B CA 1
ATOM 1440 C C . TYR B 1 97 ? -3.803 -9.844 4.621 1 70.31 97 TYR B C 1
ATOM 1442 O O . TYR B 1 97 ? -4.359 -9.75 5.719 1 70.31 97 TYR B O 1
ATOM 1450 N N . ASP B 1 98 ? -2.566 -10.117 4.57 1 56.44 98 ASP B N 1
ATOM 1451 C CA . ASP B 1 98 ? -1.881 -10.273 5.852 1 56.44 98 ASP B CA 1
ATOM 1452 C C . ASP B 1 98 ? -1.955 -8.992 6.676 1 56.44 98 ASP B C 1
ATOM 1454 O O . ASP B 1 98 ? -1.564 -8.977 7.844 1 56.44 98 ASP B O 1
ATOM 1458 N N . ASN B 1 99 ? -1.623 -7.773 6.43 1 47.47 99 ASN B N 1
ATOM 1459 C CA . ASN B 1 99 ? -1.281 -7.145 7.699 1 47.47 99 ASN B CA 1
ATOM 1460 C C . ASN B 1 99 ? -2.451 -7.188 8.68 1 47.47 99 ASN B C 1
ATOM 1462 O O . ASN B 1 99 ? -2.879 -6.148 9.188 1 47.47 99 ASN B O 1
ATOM 1466 N N . PRO B 1 100 ? -3.545 -7.691 8.617 1 37.81 100 PRO B N 1
ATOM 1467 C CA . PRO B 1 100 ? -4.172 -8.133 9.867 1 37.81 100 PRO B CA 1
ATOM 1468 C C . PRO B 1 100 ? -3.484 -9.352 10.477 1 37.81 100 PRO B C 1
ATOM 1470 O O . PRO B 1 100 ? -2.783 -10.086 9.766 1 37.81 100 PRO B O 1
#

Nearest PDB structures (foldseek):
  5mms-assembly3_B  TM=8.482E-01  e=7.234E-05  Homo sapiens
  6slh-assembly2_BBB  TM=8.325E-01  e=6.336E-05  Homo sapiens
  3dwi-assembly1_A  TM=8.484E-01  e=2.385E-04  Mycobacterium tuberculosis H37Rv
  5x2l-assembly1_B  TM=7.645E-01  e=9.596E-04  Homo sapiens
  8egy-assembly1_B  TM=7.008E-01  e=2.272E-03  Thermotoga maritima

Organism: NCBI:txid267567

Sequence (200 aa):
MHNSASNSDTADRMKVISSSGGNAGLAVTTVARNIPQMDVSVIVPETTKPLVVEKLRSLGAEVTIHGKNWNAADALARQWVDDAKKSGGGAVYVSPYDNPMHNSASNSDTADRMKVISSSGGNAGLAVTTVARNIPQMDVSVIVPETTKPLVVEKLRSLGAEVTIHGKNWNAADALARQWVDDAKKSGGGAVYVSPYDNP

Secondary structure (DSSP, 8-state):
------------PEEEEE--SSHHHHHHHHHHTT-TTEEEEEEE-TTS-HHHHHHHHHTT-EEEE-SSSHHHHHHHHHHHHHHHHHTT-EEEEE-SS---/------------PEEEEE--SSHHHHHHHHHHTT-TTEEEEEEE-TTS-HHHHHHHHHTT-EEEE-SSSHHHHHHHHHHHHHHHHHTT--EEEE-SS---

InterPro domains:
  IPR001926 Tryptophan synthase beta chain-like, PALP domain [PF00291] (11-100)
  IPR036052 Tryptophan synthase beta chain-like, PALP domain superfamily [G3DSA:3.40.50.1100] (3-97)
  IPR036052 Tryptophan synthase beta chain-like, PALP domain superfamily [SSF53686] (13-100)
  IPR050147 Serine/Threonine Dehydratase [PTHR48078] (10-100)

Foldseek 3Di:
DDPPVPPDPPPQQAEEEEQDLDDQLVVVLQVQLVPVSYAYEYEYEPPDDVVSVVVSVVSPHHYHYADNHSVGRVVVRVVVQVVCVVVVGHYDYDYPPPPD/DDPVVPPDPPPQQAEEEEQDLDDQLVVVLQVQLVPVSYAYEYEYEPPDDPVSVVVSVVSPHHYHYADNHSVGRVVVRVVVQVVCVVVVGHYDYDYPPPVD

Radius of gyration: 18.47 Å; Cα contacts (8 Å, |Δi|>4): 404; chains: 2; bounding box: 60×50×40 Å